Protein AF-A0A9K3KZH1-F1 (afdb_monomer_lite)

pLDDT: mean 79.9, std 18.3, range [39.19, 98.06]

InterPro domains:
  IPR007248 Mpv17/PMP22 [PF04117] (191-230)
  IPR007248 Mpv17/PMP22 [PTHR11266] (8-231)

Organism: NCBI:txid303405

Secondary structure (DSSP, 8-state):
-HHHHHHHHH-HHHHHHHHHHHHHHHHHHHHHHHHHHHHHHHHHHS-TTSSSSS--TTHHHHHHHHTTS------------HHHHHHHHHIIIIIIIIIHHHIIIIIHHHHHTT-TTHHHHHHHIIIIIIIIIIIHHHHHHHHHHHHHHHHHHH--SS--------HHHHHHHHHHHHHHHHHHHHHS-HHHHHHHHHHHHHHHHHHHS-GGGHHHHHHHHHHHHHHHHHHHHHHTTS------TTS-HHHHHHHHHHHHHHHHHHHHHHHHHHHHHHHTTTT--

Foldseek 3Di:
DVVVVVCLVVPLLQVLLQLQLVLQLVLLQVVVVVVLVVVVVVVVPPDPPPPPPDDDDPCVVVVVVVVVVVVPCPPPPVDPPVVLSVLSSNCRRVPLGNVVLCCLQPVLCVPQPPDPCSLVVQLCCCLVPCVLPPVQLVVLLSVLVSVVVVVVVVPPDDDDDDDPPPPVVSVVSSVVSNVVSVCCVVPVVVSVVSCVQSSVQSSCLSPPNPSSCSSSSVSVSVSVVSVVVVVVVVVVVPDPPVPPPPPDPVVVVVVVVVVVVVVVVVVVVVVVVVVVVVVVVVVPD

Structure (mmCIF, N/CA/C/O backbone):
data_AF-A0A9K3KZH1-F1
#
_entry.id   AF-A0A9K3KZH1-F1
#
loop_
_atom_site.group_PDB
_atom_site.id
_atom_site.type_symbol
_atom_site.label_atom_id
_atom_site.label_alt_id
_atom_site.label_comp_id
_atom_site.label_asym_id
_atom_site.label_entity_id
_atom_site.label_seq_id
_atom_site.pdbx_PDB_ins_code
_atom_site.Cartn_x
_atom_site.Cartn_y
_atom_site.Cartn_z
_atom_site.occupancy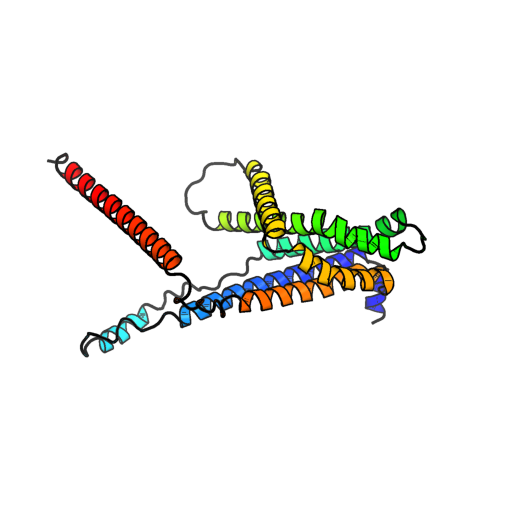
_atom_site.B_iso_or_equiv
_atom_site.auth_seq_id
_atom_site.auth_comp_id
_atom_site.auth_asym_id
_atom_site.auth_atom_id
_atom_site.pdbx_PDB_model_num
ATOM 1 N N . MET A 1 1 ? -4.424 -15.397 -23.100 1.00 84.94 1 MET A N 1
ATOM 2 C CA . MET A 1 1 ? -3.261 -14.816 -22.389 1.00 84.94 1 MET A CA 1
ATOM 3 C C . MET A 1 1 ? -2.666 -13.630 -23.142 1.00 84.94 1 MET A C 1
ATOM 5 O O . MET A 1 1 ? -2.353 -12.644 -22.492 1.00 84.94 1 MET A O 1
ATOM 9 N N . GLU A 1 2 ? -2.578 -13.669 -24.477 1.00 95.12 2 GLU A N 1
ATOM 10 C CA . GLU A 1 2 ? -2.049 -12.556 -25.291 1.00 95.12 2 GLU A CA 1
ATOM 11 C C . GLU A 1 2 ? -2.809 -11.237 -25.097 1.00 95.12 2 GLU A C 1
ATOM 13 O O . GLU A 1 2 ? -2.190 -10.249 -24.729 1.00 95.12 2 GLU A O 1
ATOM 18 N N . VAL A 1 3 ? -4.148 -11.246 -25.180 1.00 96.31 3 VAL A N 1
ATOM 19 C CA . VAL A 1 3 ? -4.990 -10.046 -24.965 1.00 96.31 3 VAL A CA 1
ATOM 20 C C . VAL A 1 3 ? -4.703 -9.356 -23.626 1.00 96.31 3 VAL A C 1
ATOM 22 O O . VAL A 1 3 ? -4.652 -8.134 -23.541 1.00 96.31 3 VAL A O 1
ATOM 25 N N . LEU A 1 4 ? -4.489 -10.142 -22.568 1.00 94.06 4 LEU A N 1
ATOM 26 C CA . LEU A 1 4 ? -4.199 -9.613 -21.238 1.00 94.06 4 LEU A CA 1
ATOM 27 C C . LEU A 1 4 ? -2.793 -8.999 -21.177 1.00 94.06 4 LEU A C 1
ATOM 29 O O . LEU A 1 4 ? -2.605 -7.928 -20.608 1.00 94.06 4 LEU A O 1
ATOM 33 N N . ASN A 1 5 ? -1.804 -9.653 -21.784 1.00 94.00 5 ASN A N 1
ATOM 34 C CA . ASN A 1 5 ? -0.453 -9.106 -21.891 1.00 94.00 5 ASN A CA 1
ATOM 35 C C . ASN A 1 5 ? -0.433 -7.812 -22.726 1.00 94.00 5 ASN A C 1
ATOM 37 O O . ASN A 1 5 ? 0.223 -6.844 -22.339 1.00 94.00 5 ASN A O 1
ATOM 41 N N . ASP A 1 6 ? -1.192 -7.760 -23.818 1.00 96.75 6 ASP A N 1
ATOM 42 C CA . ASP A 1 6 ? -1.319 -6.562 -24.650 1.00 96.75 6 ASP A CA 1
ATOM 43 C C . ASP A 1 6 ? -1.988 -5.421 -23.887 1.00 96.75 6 ASP A C 1
ATOM 45 O O . ASP A 1 6 ? -1.542 -4.275 -23.965 1.00 96.75 6 ASP A O 1
ATOM 49 N N . PHE A 1 7 ? -2.991 -5.728 -23.065 1.00 97.06 7 PHE A N 1
ATOM 50 C CA . PHE A 1 7 ? -3.611 -4.757 -22.171 1.00 97.06 7 PHE A CA 1
ATOM 51 C C . PHE A 1 7 ? -2.595 -4.130 -21.199 1.00 97.06 7 PHE A C 1
ATOM 53 O O . PHE A 1 7 ? -2.490 -2.905 -21.109 1.00 97.06 7 PHE A O 1
ATOM 60 N N . PHE A 1 8 ? -1.773 -4.950 -20.537 1.00 95.19 8 PHE A N 1
ATOM 61 C CA . PHE A 1 8 ? -0.740 -4.462 -19.615 1.00 95.19 8 PHE A CA 1
ATOM 62 C C . PHE A 1 8 ? 0.359 -3.645 -20.302 1.00 95.19 8 PHE A C 1
ATOM 64 O O . PHE A 1 8 ? 0.948 -2.759 -19.681 1.00 95.19 8 PHE A O 1
ATOM 71 N N . ARG A 1 9 ? 0.639 -3.919 -21.578 1.00 95.19 9 ARG A N 1
ATOM 72 C CA . ARG A 1 9 ? 1.632 -3.171 -22.360 1.00 95.19 9 ARG A CA 1
ATOM 73 C C . ARG A 1 9 ? 1.088 -1.850 -22.887 1.00 95.19 9 ARG A C 1
ATOM 75 O O . ARG A 1 9 ? 1.802 -0.853 -22.862 1.00 95.19 9 ARG A O 1
ATOM 82 N N . THR A 1 10 ? -0.150 -1.845 -23.372 1.00 97.56 10 THR A N 1
ATOM 83 C CA . THR A 1 10 ? -0.758 -0.671 -24.015 1.00 97.56 10 THR A CA 1
ATOM 84 C C . THR A 1 10 ? -1.295 0.332 -23.002 1.00 97.56 10 THR A C 1
ATOM 86 O O . THR A 1 10 ? -1.215 1.536 -23.238 1.00 97.56 10 THR A O 1
ATOM 89 N N . GLN A 1 11 ? -1.812 -0.139 -21.863 1.00 97.81 11 GLN A N 1
ATOM 90 C CA . GLN A 1 11 ? -2.458 0.704 -20.855 1.00 97.81 11 GLN A CA 1
ATOM 91 C C . GLN A 1 11 ? -1.935 0.416 -19.434 1.00 97.81 11 GLN A C 1
ATOM 93 O O . GLN A 1 11 ? -2.719 0.110 -18.530 1.00 97.81 11 GLN A O 1
ATOM 98 N N . PRO A 1 12 ? -0.616 0.552 -19.186 1.00 96.62 12 PRO A N 1
ATOM 99 C CA . PRO A 1 12 ? 0.006 0.145 -17.924 1.00 96.62 12 PRO A CA 1
ATOM 100 C C . PRO A 1 12 ? -0.547 0.898 -16.705 1.00 96.62 12 PRO A C 1
ATOM 102 O O . PRO A 1 12 ? -0.707 0.312 -15.640 1.00 96.62 12 PRO A O 1
ATOM 105 N N . PHE A 1 13 ? -0.896 2.180 -16.853 1.00 97.69 13 PHE A N 1
ATOM 106 C CA . PHE A 1 13 ? -1.472 2.977 -15.764 1.00 97.69 13 PHE A CA 1
ATOM 107 C C . PHE A 1 13 ? -2.882 2.528 -15.383 1.00 97.69 13 PHE A C 1
ATOM 109 O O . PHE A 1 13 ? -3.190 2.436 -14.198 1.00 97.69 13 PHE A O 1
ATOM 116 N N . MET A 1 14 ? -3.731 2.225 -16.371 1.00 97.81 14 MET A N 1
ATOM 117 C CA . MET A 1 14 ? -5.100 1.773 -16.115 1.00 97.81 14 MET A CA 1
ATOM 118 C C . MET A 1 14 ? -5.103 0.368 -15.513 1.00 97.81 14 MET A C 1
ATOM 120 O O . MET A 1 14 ? -5.815 0.098 -14.548 1.00 97.81 14 MET A O 1
ATOM 124 N N . ALA A 1 15 ? -4.244 -0.505 -16.035 1.00 97.31 15 ALA A N 1
ATOM 125 C CA . ALA A 1 15 ? -3.985 -1.813 -15.465 1.00 97.31 15 ALA A CA 1
ATOM 126 C C . ALA A 1 15 ? -3.530 -1.746 -13.997 1.00 97.31 15 ALA A C 1
ATOM 128 O O . ALA A 1 15 ? -4.102 -2.424 -13.143 1.00 97.31 15 ALA A O 1
ATOM 129 N N . ALA A 1 16 ? -2.527 -0.912 -13.703 1.00 97.06 16 ALA A N 1
ATOM 130 C CA . ALA A 1 16 ? -2.016 -0.711 -12.351 1.00 97.06 16 ALA A CA 1
ATOM 131 C C . ALA A 1 16 ? -3.092 -0.144 -11.413 1.00 97.06 16 ALA A C 1
ATOM 133 O O . ALA A 1 16 ? -3.241 -0.629 -10.291 1.00 97.06 16 ALA A O 1
ATOM 134 N N . PHE A 1 17 ? -3.874 0.835 -11.884 1.00 98.00 17 PHE A N 1
ATOM 135 C CA . PHE A 1 17 ? -5.007 1.389 -11.145 1.00 98.00 17 PHE A CA 1
ATOM 136 C C . PHE A 1 17 ? -5.998 0.286 -10.759 1.00 98.00 17 PHE A C 1
ATOM 138 O O . PHE A 1 17 ? -6.239 0.072 -9.575 1.00 98.00 17 PHE A O 1
ATOM 145 N N . MET A 1 18 ? -6.512 -0.471 -11.735 1.00 97.75 18 MET A N 1
ATOM 146 C CA . MET A 1 18 ? -7.536 -1.489 -11.480 1.00 97.75 18 MET A CA 1
ATOM 147 C C . MET A 1 18 ? -7.038 -2.602 -10.554 1.00 97.75 18 MET A C 1
ATOM 149 O O . MET A 1 18 ? -7.744 -2.977 -9.619 1.00 97.75 18 MET A O 1
ATOM 153 N N . ALA A 1 19 ? -5.819 -3.105 -10.774 1.00 96.56 19 ALA A N 1
ATOM 154 C CA . ALA A 1 19 ? -5.252 -4.170 -9.950 1.00 96.56 19 ALA A CA 1
ATOM 155 C C . ALA A 1 19 ? -5.077 -3.729 -8.486 1.00 96.56 19 ALA A C 1
ATOM 157 O O . ALA A 1 19 ? -5.478 -4.444 -7.563 1.00 96.56 19 ALA A O 1
ATOM 158 N N . CYS A 1 20 ? -4.515 -2.537 -8.261 1.00 96.62 20 CYS A N 1
ATOM 159 C CA . CYS A 1 20 ? -4.281 -2.028 -6.912 1.00 96.62 20 CYS A CA 1
ATOM 160 C C . CYS A 1 20 ? -5.576 -1.591 -6.213 1.00 96.62 20 CYS A C 1
ATOM 162 O O . CYS A 1 20 ? -5.715 -1.839 -5.012 1.00 96.62 20 CYS A O 1
ATOM 164 N N . SER A 1 21 ? -6.526 -0.997 -6.942 1.00 97.19 21 SER A N 1
ATOM 165 C CA . SER A 1 21 ? -7.859 -0.663 -6.432 1.00 97.19 21 SER A CA 1
ATOM 166 C C . SER A 1 21 ? -8.618 -1.904 -5.978 1.00 97.19 21 SER A C 1
ATOM 168 O O . SER A 1 21 ? -9.066 -1.940 -4.833 1.00 97.19 21 SER A O 1
ATOM 170 N N . LEU A 1 22 ? -8.696 -2.938 -6.828 1.00 96.50 22 LEU A N 1
ATOM 171 C CA . LEU A 1 22 ? -9.400 -4.182 -6.510 1.00 96.50 22 LEU A CA 1
ATOM 172 C C . LEU A 1 22 ? -8.775 -4.873 -5.296 1.00 96.50 22 LEU A C 1
ATOM 174 O O . LEU A 1 22 ? -9.480 -5.241 -4.359 1.00 96.50 22 LEU A O 1
ATOM 178 N N . LYS A 1 23 ? -7.441 -4.979 -5.266 1.00 95.00 23 LYS A N 1
ATOM 179 C CA . LYS A 1 23 ? -6.711 -5.501 -4.104 1.00 95.00 23 LYS A CA 1
ATOM 180 C C . LYS A 1 23 ? -7.093 -4.757 -2.826 1.00 95.00 23 LYS A C 1
ATOM 182 O O . LYS A 1 23 ? -7.368 -5.394 -1.813 1.00 95.00 23 LYS A O 1
ATOM 187 N N . ALA A 1 24 ? -7.038 -3.425 -2.848 1.00 93.50 24 ALA A N 1
ATOM 188 C CA . ALA A 1 24 ? -7.284 -2.611 -1.666 1.00 93.50 24 ALA A CA 1
ATOM 189 C C . ALA A 1 24 ? -8.738 -2.733 -1.188 1.00 93.50 24 ALA A C 1
ATOM 191 O O . ALA A 1 24 ? -8.955 -2.921 0.008 1.00 93.50 24 ALA A O 1
ATOM 192 N N . SER A 1 25 ? -9.713 -2.715 -2.103 1.00 95.00 25 SER A N 1
ATOM 193 C CA . SER A 1 25 ? -11.123 -2.910 -1.755 1.00 95.00 25 SER A CA 1
ATOM 194 C C . SER A 1 25 ? -11.394 -4.309 -1.211 1.00 95.00 25 SER A C 1
ATOM 196 O O . SER A 1 25 ? -12.060 -4.436 -0.192 1.00 95.00 25 SER A O 1
ATOM 198 N N . THR A 1 26 ? -10.844 -5.362 -1.824 1.00 93.75 26 THR A N 1
ATOM 199 C CA . THR A 1 26 ? -11.041 -6.738 -1.344 1.00 93.75 26 THR A CA 1
ATOM 200 C C . THR A 1 26 ? -10.400 -6.946 0.024 1.00 93.75 26 THR A C 1
ATOM 202 O O . THR A 1 26 ? -11.019 -7.540 0.899 1.00 93.75 26 THR A O 1
ATOM 205 N N . ALA A 1 27 ? -9.186 -6.430 0.238 1.00 90.75 27 ALA A N 1
ATOM 206 C CA . ALA A 1 27 ? -8.522 -6.498 1.537 1.00 90.75 27 ALA A CA 1
ATOM 207 C C . ALA A 1 27 ? -9.327 -5.782 2.634 1.00 90.75 27 ALA A C 1
ATOM 209 O O . ALA A 1 27 ? -9.426 -6.284 3.752 1.00 90.75 27 ALA A O 1
ATOM 210 N N . ASP A 1 28 ? -9.924 -4.634 2.312 1.00 91.56 28 ASP A N 1
ATOM 211 C CA . ASP A 1 28 ? -10.778 -3.904 3.243 1.00 91.56 28 ASP A CA 1
ATOM 212 C C . ASP A 1 28 ? -12.103 -4.631 3.519 1.00 91.56 28 ASP A C 1
ATOM 214 O O . ASP A 1 28 ? -12.484 -4.759 4.679 1.00 91.56 28 ASP A O 1
ATOM 218 N N . MET A 1 29 ? -12.766 -5.171 2.491 1.00 92.69 29 MET A N 1
ATOM 219 C CA . MET A 1 29 ? -13.979 -5.982 2.658 1.00 92.69 29 MET A CA 1
ATOM 220 C C . MET A 1 29 ? -13.714 -7.197 3.547 1.00 92.69 29 MET A C 1
ATOM 222 O O . MET A 1 29 ? -14.476 -7.442 4.473 1.00 92.69 29 MET A O 1
ATOM 226 N N . LEU A 1 30 ? -12.604 -7.908 3.322 1.00 90.06 30 LEU A N 1
ATOM 227 C CA . LEU A 1 30 ? -12.198 -9.030 4.170 1.00 90.06 30 LEU A CA 1
ATOM 228 C C . LEU A 1 30 ? -11.960 -8.587 5.614 1.00 90.06 30 LEU A C 1
ATOM 230 O O . LEU A 1 30 ? -12.411 -9.259 6.534 1.00 90.06 30 LEU A O 1
ATOM 234 N N . ALA A 1 31 ? -11.301 -7.445 5.827 1.00 87.25 31 ALA A N 1
ATOM 235 C CA . ALA A 1 31 ? -11.095 -6.909 7.169 1.00 87.25 31 ALA A CA 1
ATOM 236 C C . ALA A 1 31 ? -12.419 -6.537 7.860 1.00 87.25 31 ALA A C 1
ATOM 238 O O . ALA A 1 31 ? -12.559 -6.770 9.058 1.00 87.25 31 ALA A O 1
ATOM 239 N N . GLN A 1 32 ? -13.387 -5.983 7.120 1.00 88.94 32 GLN A N 1
ATOM 240 C CA . GLN A 1 32 ? -14.721 -5.693 7.649 1.00 88.94 32 GLN A CA 1
ATOM 241 C C . GLN A 1 32 ? -15.470 -6.986 7.989 1.00 88.94 32 GLN A C 1
ATOM 243 O O . GLN A 1 32 ? -15.955 -7.110 9.105 1.00 88.94 32 GLN A O 1
ATOM 248 N N . THR A 1 33 ? -15.495 -7.976 7.091 1.00 88.69 33 THR A N 1
ATOM 249 C CA . THR A 1 33 ? -16.147 -9.275 7.332 1.00 88.69 33 THR A CA 1
ATOM 250 C C . THR A 1 33 ? -15.540 -10.020 8.520 1.00 88.69 33 THR A C 1
ATOM 252 O O . THR A 1 33 ? -16.281 -10.567 9.331 1.00 88.69 33 THR A O 1
ATOM 255 N N . SER A 1 34 ? -14.211 -10.018 8.662 1.00 86.50 34 SER A N 1
ATOM 256 C CA . SER A 1 34 ? -13.547 -10.641 9.813 1.00 86.50 34 SER A CA 1
ATOM 257 C C . SER A 1 34 ? -13.959 -9.998 11.138 1.00 86.50 34 SER A C 1
ATOM 259 O O . SER A 1 34 ? -14.150 -10.717 12.110 1.00 86.50 34 SER A O 1
ATOM 261 N N . ALA A 1 35 ? -14.148 -8.674 11.172 1.00 85.19 35 ALA A N 1
ATOM 262 C CA . ALA A 1 35 ? -14.614 -7.982 12.372 1.00 85.19 35 ALA A CA 1
ATOM 263 C C . ALA A 1 35 ? -16.055 -8.372 12.753 1.00 85.19 35 ALA A C 1
ATOM 265 O O . ALA A 1 35 ? -16.345 -8.510 13.935 1.00 85.19 35 ALA A O 1
ATOM 266 N N . LEU A 1 36 ? -16.934 -8.616 11.770 1.00 85.44 36 LEU A N 1
ATOM 267 C CA . LEU A 1 36 ? -18.314 -9.057 12.039 1.00 85.44 36 LEU A CA 1
ATOM 268 C C . LEU A 1 36 ? -18.349 -10.447 12.666 1.00 85.44 36 LEU A C 1
ATOM 270 O O . LEU A 1 36 ? -19.040 -10.677 13.652 1.00 85.44 36 LEU A O 1
ATOM 274 N N . ASN A 1 37 ? -17.546 -11.358 12.117 1.00 85.25 37 ASN A N 1
ATOM 275 C CA . ASN A 1 37 ? -17.479 -12.726 12.614 1.00 85.25 37 ASN A CA 1
ATOM 276 C C . ASN A 1 37 ? -16.948 -12.792 14.060 1.00 85.25 37 ASN A C 1
ATOM 278 O O . ASN A 1 37 ? -17.307 -13.705 14.798 1.00 85.25 37 ASN A O 1
ATOM 282 N N . GLU A 1 38 ? -16.083 -11.855 14.472 1.00 82.88 38 GLU A N 1
ATOM 283 C CA . GLU A 1 38 ? -15.600 -11.778 15.858 1.00 82.88 38 GLU A CA 1
ATOM 284 C C . GLU A 1 38 ? -16.703 -11.340 16.837 1.00 82.88 38 GLU A C 1
ATOM 286 O O . GLU A 1 38 ? -16.776 -11.891 17.936 1.00 82.88 38 GLU A O 1
ATOM 291 N N . GLU A 1 39 ? -17.587 -10.414 16.450 1.00 81.25 39 GLU A N 1
ATOM 292 C CA . GLU A 1 39 ? -18.713 -9.978 17.292 1.00 81.25 39 GLU A CA 1
ATOM 293 C C . GLU A 1 39 ? -19.723 -11.113 17.530 1.00 81.25 39 GLU A C 1
ATOM 295 O O . GLU A 1 39 ? -20.136 -11.340 18.672 1.00 81.25 39 GLU A O 1
ATOM 300 N N . ASP A 1 40 ? -20.043 -11.889 16.490 1.00 81.38 40 ASP A N 1
ATOM 301 C CA . ASP A 1 40 ? -20.952 -13.040 16.591 1.00 81.38 40 ASP A CA 1
ATOM 302 C C . ASP A 1 40 ? -20.409 -14.124 17.542 1.00 81.38 40 ASP A C 1
ATOM 304 O O . ASP A 1 40 ? -21.143 -14.663 18.376 1.00 81.38 40 ASP A O 1
ATOM 308 N N . LEU A 1 41 ? -19.100 -14.404 17.481 1.00 80.62 41 LEU A N 1
ATOM 309 C CA . LEU A 1 41 ? -18.445 -15.380 18.363 1.00 80.62 41 LEU A CA 1
ATOM 310 C C . LEU A 1 41 ? -18.420 -14.939 19.835 1.00 80.62 41 LEU A C 1
ATOM 312 O O . LEU A 1 41 ? -18.432 -15.789 20.732 1.00 80.62 41 LEU A O 1
ATOM 316 N N . VAL A 1 42 ? -18.353 -13.632 20.107 1.00 79.25 42 VAL A N 1
ATOM 317 C CA . VAL A 1 42 ? -18.395 -13.094 21.478 1.00 79.25 42 VAL A CA 1
ATOM 318 C C . VAL A 1 42 ? -19.804 -13.201 22.058 1.00 79.25 42 VAL A C 1
ATOM 320 O O . VAL A 1 42 ? -19.944 -13.593 23.219 1.00 79.25 42 VAL A O 1
ATOM 323 N N . LEU A 1 43 ? -20.839 -12.931 21.257 1.00 74.38 43 LEU A N 1
ATOM 324 C CA . LEU A 1 43 ? -22.235 -13.068 21.683 1.00 74.38 43 LEU A CA 1
ATOM 325 C C . LEU A 1 43 ? -22.608 -14.523 21.998 1.00 74.38 43 LEU A C 1
ATOM 327 O O . LEU A 1 43 ? -23.339 -14.767 22.956 1.00 74.38 43 LEU A O 1
ATOM 331 N N . GLU A 1 44 ? -22.064 -15.497 21.262 1.00 78.94 44 GLU A N 1
ATOM 332 C CA . GLU A 1 44 ? -22.286 -16.920 21.562 1.00 78.94 44 GLU A CA 1
ATOM 333 C C . GLU A 1 44 ? -21.612 -17.361 22.880 1.00 78.94 44 GLU A C 1
ATOM 335 O O . GLU A 1 44 ? -22.074 -18.290 23.545 1.00 78.94 44 GLU A O 1
ATOM 340 N N . LYS A 1 45 ? -20.531 -16.685 23.293 1.00 70.44 45 LYS A N 1
ATOM 341 C CA . LYS A 1 45 ? -19.745 -17.040 24.486 1.00 70.44 45 LYS A CA 1
ATOM 342 C C . LYS A 1 45 ? -20.201 -16.386 25.789 1.00 70.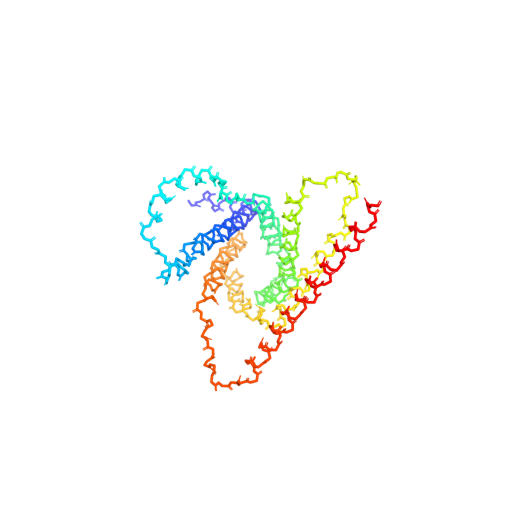44 45 LYS A C 1
ATOM 344 O O . LYS A 1 45 ? -19.665 -16.774 26.829 1.00 70.44 45 LYS A O 1
ATOM 349 N N . GLU A 1 46 ? -21.145 -15.442 25.772 1.00 59.47 46 GLU A N 1
ATOM 350 C CA . GLU A 1 46 ? -21.717 -14.858 26.996 1.00 59.47 46 GLU A CA 1
ATOM 351 C C . GLU A 1 46 ? -22.420 -15.968 27.802 1.00 59.47 46 GLU A C 1
ATOM 353 O O . GLU A 1 46 ? -23.449 -16.517 27.392 1.00 59.47 46 GLU A O 1
ATOM 358 N N . PRO A 1 47 ? -21.830 -16.399 28.929 1.00 61.88 47 PRO A N 1
ATOM 359 C CA . PRO A 1 47 ? -22.166 -17.681 29.493 1.00 61.88 47 PRO A CA 1
ATOM 360 C C . PRO A 1 47 ? -23.446 -17.581 30.316 1.00 61.88 47 PRO A C 1
ATOM 362 O O . PRO A 1 47 ? -23.589 -16.756 31.217 1.00 61.88 47 PRO A O 1
ATOM 365 N N . THR A 1 48 ? -24.329 -18.548 30.086 1.00 57.28 48 THR A N 1
ATOM 366 C CA . THR A 1 48 ? -25.474 -18.938 30.926 1.00 57.28 48 THR A CA 1
ATOM 367 C C . THR A 1 48 ? -25.025 -19.436 32.325 1.00 57.28 48 THR A C 1
ATOM 369 O O . THR A 1 48 ? -25.515 -20.441 32.831 1.00 57.28 48 THR A O 1
ATOM 372 N N . ILE A 1 49 ? -24.044 -18.787 32.967 1.00 57.41 49 ILE A N 1
ATOM 373 C CA . ILE A 1 49 ? -23.344 -19.282 34.168 1.00 57.41 49 ILE A CA 1
ATOM 374 C C . ILE A 1 49 ? -23.801 -18.602 35.471 1.00 57.41 49 ILE A C 1
ATOM 376 O O . ILE A 1 49 ? -23.508 -19.104 36.551 1.00 57.41 49 ILE A O 1
ATOM 380 N N . THR A 1 50 ? -24.619 -17.549 35.443 1.00 54.31 50 THR A N 1
ATOM 381 C CA . THR A 1 50 ? -25.092 -16.898 36.687 1.00 54.31 50 THR A CA 1
ATOM 382 C C . THR A 1 50 ? -26.466 -17.338 37.200 1.00 54.31 50 THR A C 1
ATOM 384 O O . THR A 1 50 ? -26.863 -16.891 38.273 1.00 54.31 50 THR A O 1
ATOM 387 N N . LEU A 1 51 ? -27.184 -18.250 36.530 1.00 54.72 51 LEU A N 1
ATOM 388 C CA . LEU A 1 51 ? -28.550 -18.642 36.938 1.00 54.72 51 LEU A CA 1
ATOM 389 C C . LEU A 1 51 ? -28.720 -20.072 37.476 1.00 54.72 51 LEU A C 1
ATOM 391 O O . LEU A 1 51 ? -29.846 -20.475 37.758 1.00 54.72 51 LEU A O 1
ATOM 395 N N . LEU A 1 52 ? -27.642 -20.833 37.682 1.00 52.41 52 LEU A N 1
ATOM 396 C CA . LEU A 1 52 ? -27.752 -22.237 38.113 1.00 52.41 52 LEU A CA 1
ATOM 397 C C . LEU A 1 52 ? -27.679 -22.480 39.625 1.00 52.41 52 LEU A C 1
ATOM 399 O O . LEU A 1 52 ? -27.797 -23.629 40.036 1.00 52.41 52 LEU A O 1
ATOM 403 N N . ASN A 1 53 ? -27.549 -21.444 40.463 1.00 56.88 53 ASN A N 1
ATOM 404 C CA . ASN A 1 53 ? -27.374 -21.686 41.898 1.00 56.88 53 ASN A CA 1
ATOM 405 C C . ASN A 1 53 ? -28.581 -21.422 42.796 1.00 56.88 53 ASN A C 1
ATOM 407 O O . ASN A 1 53 ? -28.566 -21.980 43.879 1.00 56.88 53 ASN A O 1
ATOM 411 N N . ASN A 1 54 ? -29.634 -20.684 42.409 1.00 63.44 54 ASN A N 1
ATOM 412 C CA . ASN A 1 54 ? -30.799 -20.489 43.296 1.00 63.44 54 ASN A CA 1
ATOM 413 C C . ASN A 1 54 ? -32.073 -20.008 42.554 1.00 63.44 54 ASN A C 1
ATOM 415 O O . ASN A 1 54 ? -32.278 -18.800 42.491 1.00 63.44 54 ASN A O 1
ATOM 419 N N . ALA A 1 55 ? -32.959 -20.882 42.041 1.00 50.31 55 ALA A N 1
ATOM 420 C CA . ALA A 1 55 ? -34.403 -20.563 41.925 1.00 50.31 55 ALA A CA 1
ATOM 421 C C . ALA A 1 55 ? -35.307 -21.752 41.506 1.00 50.31 55 ALA A C 1
ATOM 423 O O . ALA A 1 55 ? -34.876 -22.616 40.742 1.00 50.31 55 ALA A O 1
ATOM 424 N N . PRO A 1 56 ? -36.581 -21.781 41.963 1.00 56.12 56 PRO A N 1
ATOM 425 C CA . PRO A 1 56 ? -37.502 -22.915 41.876 1.00 56.12 56 PRO A CA 1
ATOM 426 C C . PRO A 1 56 ? -38.297 -22.976 40.560 1.00 56.12 56 PRO A C 1
ATOM 428 O O . PRO A 1 56 ? -38.437 -21.996 39.835 1.00 56.12 56 PRO A O 1
ATOM 431 N N . THR A 1 57 ? -38.869 -24.150 40.298 1.00 57.72 57 THR A N 1
ATOM 432 C CA . THR A 1 57 ? -39.498 -24.704 39.078 1.00 57.72 57 THR A CA 1
ATOM 433 C C . THR A 1 57 ? -40.630 -23.917 38.372 1.00 57.72 57 THR A C 1
ATOM 435 O O . THR A 1 57 ? -41.298 -24.482 37.506 1.00 57.72 57 THR A O 1
ATOM 438 N N . SER A 1 58 ? -40.849 -22.621 38.634 1.00 56.31 58 SER A N 1
ATOM 439 C CA . SER A 1 58 ? -41.895 -21.813 37.965 1.00 56.31 58 SER A CA 1
ATOM 440 C C . SER A 1 58 ? -41.427 -21.021 36.727 1.00 56.31 58 SER A C 1
ATOM 442 O O . SER A 1 58 ? -42.257 -20.530 35.959 1.00 56.31 58 SER A O 1
ATOM 444 N N . TRP A 1 59 ? -40.116 -20.938 36.469 1.00 55.66 59 TRP A N 1
ATOM 445 C CA . TRP A 1 59 ? -39.528 -20.102 35.408 1.00 55.66 59 TRP A CA 1
ATOM 446 C C . TRP A 1 59 ? -39.714 -20.636 33.974 1.00 55.66 59 TRP A C 1
ATOM 448 O O . TRP A 1 59 ? -39.606 -19.867 33.017 1.00 55.66 59 TRP A O 1
ATOM 458 N N . MET A 1 60 ? -40.079 -21.913 33.793 1.00 55.03 60 MET A N 1
ATOM 459 C CA . MET A 1 60 ? -40.327 -22.480 32.455 1.00 55.03 60 MET A CA 1
ATOM 460 C C . MET A 1 60 ? -41.579 -21.908 31.768 1.00 55.03 60 MET A C 1
ATOM 462 O O . MET A 1 60 ? -41.651 -21.915 30.540 1.00 55.03 60 MET A O 1
ATOM 466 N N . LYS A 1 61 ? -42.558 -21.372 32.517 1.00 55.00 61 LYS A N 1
ATOM 467 C CA . LYS A 1 61 ? -43.729 -20.702 31.914 1.00 55.00 61 LYS A CA 1
ATOM 468 C C . LYS A 1 61 ? -43.410 -19.286 31.420 1.00 55.00 61 LYS A C 1
ATOM 470 O O . LYS A 1 61 ? -43.901 -18.909 30.364 1.00 55.00 61 LYS A O 1
ATOM 475 N N . ALA A 1 62 ? -42.516 -18.559 32.094 1.00 54.47 62 ALA A N 1
ATOM 476 C CA . ALA A 1 62 ? -42.075 -17.228 31.661 1.00 54.47 62 ALA A CA 1
ATOM 477 C C . ALA A 1 62 ? -41.167 -17.276 30.415 1.00 54.47 62 ALA A C 1
ATOM 479 O O . ALA A 1 62 ? -41.180 -16.361 29.594 1.00 54.47 62 ALA A O 1
ATOM 480 N N . TRP A 1 63 ? -40.425 -18.372 30.220 1.00 55.88 63 TRP A N 1
ATOM 481 C CA . TRP A 1 63 ? -39.590 -18.572 29.028 1.00 55.88 63 TRP A CA 1
ATOM 482 C C . TRP A 1 63 ? -40.406 -18.757 27.738 1.00 55.88 63 TRP A C 1
ATOM 484 O O . TRP A 1 63 ? -39.925 -18.448 26.650 1.00 55.88 63 TRP A O 1
ATOM 494 N N . LYS A 1 64 ? -41.664 -19.212 27.845 1.00 50.91 64 LYS A N 1
ATOM 495 C CA . LYS A 1 64 ? -42.546 -19.403 26.684 1.00 50.91 64 LYS A CA 1
ATOM 496 C C . LYS A 1 64 ? -43.213 -18.101 26.214 1.00 50.91 64 LYS A C 1
ATOM 498 O O . LYS A 1 64 ? -43.537 -18.001 25.037 1.00 50.91 64 LYS A O 1
ATOM 503 N N . GLU A 1 65 ? -43.351 -17.100 27.088 1.00 50.00 65 GLU A N 1
ATOM 504 C CA . GLU A 1 65 ? -43.854 -15.758 26.732 1.00 50.00 65 GLU A CA 1
ATOM 505 C C . GLU A 1 65 ? -42.740 -14.791 26.299 1.00 50.00 65 GLU A C 1
ATOM 507 O O . GLU A 1 65 ? -42.959 -13.954 25.420 1.00 50.00 65 GLU A O 1
ATOM 512 N N . LYS A 1 66 ? -41.513 -14.952 26.815 1.00 47.72 66 LYS A N 1
ATOM 513 C CA . LYS A 1 66 ? -40.378 -14.080 26.460 1.00 47.72 66 LYS A CA 1
ATOM 514 C C . LYS A 1 66 ? -39.851 -14.289 25.032 1.00 47.72 66 LYS A C 1
ATOM 516 O O . LYS A 1 66 ? -39.248 -13.382 24.471 1.00 47.72 66 LYS A O 1
ATOM 521 N N . LYS A 1 67 ? -40.186 -15.422 24.403 1.00 43.34 67 LYS A N 1
ATOM 522 C CA . LYS A 1 67 ? -39.857 -15.722 22.998 1.00 43.34 67 LYS A CA 1
ATOM 523 C C . LYS A 1 67 ? -40.677 -14.913 21.976 1.00 43.34 67 LYS A C 1
ATOM 525 O O . LYS A 1 67 ? -40.381 -14.957 20.789 1.00 43.34 67 LYS A O 1
ATOM 530 N N . SER A 1 68 ? -41.694 -14.162 22.418 1.00 48.12 68 SER A N 1
ATOM 531 C CA . SER A 1 68 ? -42.423 -13.208 21.559 1.00 48.12 68 SER A CA 1
ATOM 532 C C . SER A 1 68 ? -41.829 -11.790 21.562 1.00 48.12 68 SER A C 1
ATOM 534 O O . SER A 1 68 ? -42.229 -10.963 20.750 1.00 48.12 68 SER A O 1
ATOM 536 N N . PHE A 1 69 ? -40.839 -11.517 22.424 1.00 46.28 69 PHE A N 1
ATOM 537 C CA . PHE A 1 69 ? -40.148 -10.222 22.524 1.00 46.28 69 PHE A CA 1
ATOM 538 C C . PHE A 1 69 ? -38.744 -10.234 21.877 1.00 46.28 69 PHE A C 1
ATOM 540 O O . PHE A 1 69 ? -38.027 -9.242 21.911 1.00 46.28 69 PHE A O 1
ATOM 547 N N . GLU A 1 70 ? -38.367 -11.339 21.225 1.00 49.69 70 GLU A N 1
ATOM 548 C CA . GLU A 1 70 ? -37.170 -11.472 20.370 1.00 49.69 70 GLU A CA 1
ATOM 549 C C . GLU A 1 70 ? -37.465 -11.125 18.896 1.00 49.69 70 GLU A C 1
ATOM 551 O O . GLU A 1 70 ? -36.758 -11.535 17.984 1.00 49.69 70 GLU A O 1
ATOM 556 N N . SER A 1 71 ? -38.513 -10.328 18.658 1.00 44.84 71 SER A N 1
ATOM 557 C CA . SER A 1 71 ? -38.765 -9.635 17.387 1.00 44.84 71 SER A CA 1
ATOM 558 C C . SER A 1 71 ? -38.319 -8.166 17.443 1.00 44.84 71 SER A C 1
ATOM 560 O O . SER A 1 71 ? -38.790 -7.339 16.669 1.00 44.84 71 SER A O 1
ATOM 562 N N . SER A 1 72 ? -37.370 -7.843 18.324 1.00 48.50 72 SER A N 1
ATOM 563 C CA . SER A 1 72 ? -36.382 -6.793 18.060 1.00 48.50 72 SER A CA 1
ATOM 564 C C . SER A 1 72 ? -35.183 -7.427 17.361 1.00 48.50 72 SER A C 1
ATOM 566 O O . SER A 1 72 ? -34.038 -7.307 17.777 1.00 48.50 72 SER A O 1
ATOM 568 N N . THR A 1 73 ? -35.473 -8.092 16.244 1.00 46.81 73 THR A N 1
ATOM 569 C CA . THR A 1 73 ? -34.681 -8.065 15.016 1.00 46.81 73 THR A CA 1
ATOM 570 C C . THR A 1 73 ? -34.439 -6.607 14.595 1.00 46.81 73 THR A C 1
ATOM 572 O O . THR A 1 73 ? -34.831 -6.179 13.514 1.00 46.81 73 THR A O 1
ATOM 575 N N . SER A 1 74 ? -33.779 -5.810 15.441 1.00 48.94 74 SER A N 1
ATOM 576 C CA . SER A 1 74 ? -32.882 -4.776 14.950 1.00 48.94 74 SER A CA 1
ATOM 577 C C . SER A 1 74 ? -31.736 -5.558 14.342 1.00 48.94 74 SER A C 1
ATOM 579 O O . SER A 1 74 ? -30.789 -5.951 15.017 1.00 48.94 74 SER A O 1
ATOM 581 N N . THR A 1 75 ? -31.951 -5.913 13.083 1.00 52.97 75 THR A N 1
ATOM 582 C CA . THR A 1 75 ? -30.992 -6.448 12.141 1.00 52.97 75 THR A CA 1
ATOM 583 C C . THR A 1 75 ? -29.629 -5.824 12.407 1.00 52.97 75 THR A C 1
ATOM 585 O O . THR A 1 75 ? -29.324 -4.751 11.890 1.00 52.97 75 THR A O 1
ATOM 588 N N . LEU A 1 76 ? -28.800 -6.534 13.173 1.00 52.91 76 LEU A N 1
ATOM 589 C CA . LEU A 1 76 ? -27.344 -6.412 13.225 1.00 52.91 76 LEU A CA 1
ATOM 590 C C . LEU A 1 76 ? -26.773 -6.870 11.869 1.00 52.91 76 LEU A C 1
ATOM 592 O O . LEU A 1 76 ? -25.821 -7.627 11.766 1.00 52.91 76 LEU A O 1
ATOM 596 N N . SER A 1 77 ? -27.385 -6.408 10.777 1.00 55.19 77 SER A N 1
ATOM 597 C CA . SER A 1 77 ? -26.719 -6.288 9.500 1.00 55.19 77 SER A CA 1
ATOM 598 C C . SER A 1 77 ? -25.760 -5.134 9.701 1.00 55.19 77 SER A C 1
ATOM 600 O O . SER A 1 77 ? -26.093 -3.993 9.379 1.00 55.19 77 SER A O 1
ATOM 602 N N . SER A 1 78 ? -24.600 -5.417 10.286 1.00 64.69 78 SER A N 1
ATOM 603 C CA . SER A 1 78 ? -23.482 -4.495 10.221 1.00 64.69 78 SER A CA 1
ATOM 604 C C . SER A 1 78 ? -23.225 -4.225 8.745 1.00 64.69 78 SER A C 1
ATOM 606 O O . SER A 1 78 ? -22.750 -5.076 7.988 1.00 64.69 78 SER A O 1
ATOM 608 N N . SER A 1 79 ? -23.726 -3.083 8.286 1.00 85.62 79 SER A N 1
ATOM 609 C CA . SER A 1 79 ? -23.697 -2.744 6.880 1.00 85.62 79 SER A CA 1
ATOM 610 C C . SER A 1 79 ? -22.248 -2.477 6.517 1.00 85.62 79 SER A C 1
ATOM 612 O O . SER A 1 79 ? -21.595 -1.648 7.151 1.00 85.62 79 SER A O 1
ATOM 614 N N . ILE A 1 80 ? -21.757 -3.169 5.490 1.00 88.81 80 ILE A N 1
ATOM 615 C CA . ILE A 1 80 ? -20.451 -2.895 4.890 1.00 88.81 80 ILE A CA 1
ATOM 616 C C . ILE A 1 80 ? -20.326 -1.384 4.665 1.00 88.81 80 ILE A C 1
ATOM 618 O O . ILE A 1 80 ? -21.165 -0.759 4.009 1.00 88.81 80 ILE A O 1
ATOM 622 N N . ASN A 1 81 ? -19.262 -0.799 5.208 1.00 90.44 81 ASN A N 1
ATOM 623 C CA . ASN A 1 81 ? -18.977 0.623 5.109 1.00 90.44 81 ASN A CA 1
ATOM 624 C C . ASN A 1 81 ? -18.411 0.937 3.721 1.00 90.44 81 ASN A C 1
ATOM 626 O O . ASN A 1 81 ? -17.195 1.026 3.524 1.00 90.44 81 ASN A O 1
ATOM 630 N N . TRP A 1 82 ? -19.300 1.130 2.746 1.00 91.38 82 TRP A N 1
ATOM 631 C CA . TRP A 1 82 ? -18.926 1.393 1.353 1.00 91.38 82 TRP A CA 1
ATOM 632 C C . TRP A 1 82 ? -18.054 2.638 1.179 1.00 91.38 82 TRP A C 1
ATOM 634 O O . TRP A 1 82 ? -17.153 2.629 0.345 1.00 91.38 82 TRP A O 1
ATOM 644 N N . ASN A 1 83 ? -18.247 3.675 2.000 1.00 90.19 83 ASN A N 1
ATOM 645 C CA . ASN A 1 83 ? -17.418 4.885 1.964 1.00 90.19 83 ASN A CA 1
ATOM 646 C C . ASN A 1 83 ? -15.946 4.579 2.273 1.00 90.19 83 ASN A C 1
ATOM 648 O O . ASN A 1 83 ? -15.044 5.055 1.582 1.00 90.19 83 ASN A O 1
ATOM 652 N N . ARG A 1 84 ? -15.699 3.730 3.276 1.00 89.38 84 ARG A N 1
ATOM 653 C CA . ARG A 1 84 ? -14.357 3.270 3.641 1.00 89.38 84 ARG A CA 1
ATOM 654 C C . ARG A 1 84 ? -13.753 2.417 2.526 1.00 89.38 84 ARG A C 1
ATOM 656 O O . ARG A 1 84 ? -12.622 2.672 2.110 1.00 89.38 84 ARG A O 1
ATOM 663 N N . THR A 1 85 ? -14.513 1.464 1.993 1.00 93.56 85 THR A N 1
ATOM 664 C CA . THR A 1 85 ? -14.051 0.609 0.889 1.00 93.56 85 THR A CA 1
ATOM 665 C C . THR A 1 85 ? -13.739 1.424 -0.365 1.00 93.56 85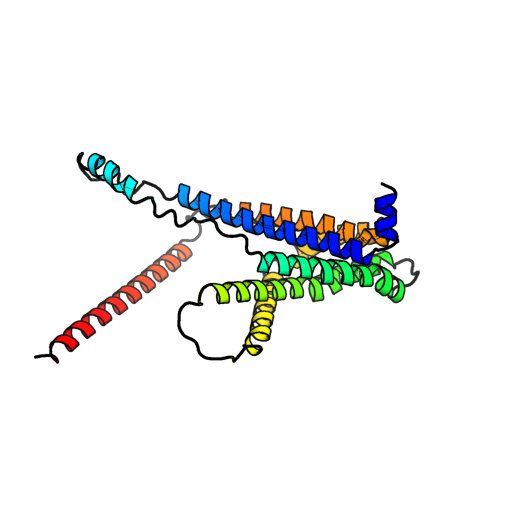 THR A C 1
ATOM 667 O O . THR A 1 85 ? -12.727 1.179 -1.022 1.00 93.56 85 THR A O 1
ATOM 670 N N . PHE A 1 86 ? -14.541 2.447 -0.667 1.00 94.69 86 PHE A N 1
ATOM 671 C CA . PHE A 1 86 ? -14.301 3.363 -1.778 1.00 94.69 86 PHE A CA 1
ATOM 672 C C . PHE A 1 86 ? -13.053 4.234 -1.562 1.00 94.69 86 PHE A C 1
ATOM 674 O O . PHE A 1 86 ? -12.262 4.416 -2.489 1.00 94.69 86 PHE A O 1
ATOM 681 N N . ALA A 1 87 ? -12.806 4.706 -0.337 1.00 92.06 87 ALA A N 1
ATOM 682 C CA . ALA A 1 87 ? -11.569 5.414 -0.006 1.00 92.06 87 ALA A CA 1
ATOM 683 C C . ALA A 1 87 ? -10.331 4.525 -0.230 1.00 92.06 87 ALA A C 1
ATOM 685 O O . ALA A 1 87 ? -9.356 4.966 -0.845 1.00 92.06 87 ALA A O 1
ATOM 686 N N . PHE A 1 88 ? -10.384 3.252 0.182 1.00 92.50 88 PHE A N 1
ATOM 687 C CA . PHE A 1 88 ? -9.319 2.283 -0.101 1.00 92.50 88 PHE A CA 1
ATOM 688 C C . PHE A 1 88 ? -9.190 1.960 -1.593 1.00 92.50 88 PHE A C 1
ATOM 690 O O . PHE A 1 88 ? -8.068 1.817 -2.078 1.00 92.50 88 PHE A O 1
ATOM 697 N N . TYR A 1 89 ? -10.299 1.905 -2.333 1.00 96.19 89 TYR A N 1
ATOM 698 C CA . TYR A 1 89 ? -10.300 1.726 -3.785 1.00 96.19 89 TYR A CA 1
ATOM 699 C C . TYR A 1 89 ? -9.553 2.869 -4.490 1.00 96.19 89 TYR A C 1
ATOM 701 O O . TYR A 1 89 ? -8.667 2.614 -5.312 1.00 96.19 89 TYR A O 1
ATOM 709 N N . LEU A 1 90 ? -9.857 4.125 -4.141 1.00 96.00 90 LEU A N 1
ATOM 710 C CA . LEU A 1 90 ? -9.186 5.300 -4.707 1.00 96.00 90 LEU A CA 1
ATOM 711 C C . LEU A 1 90 ? -7.717 5.384 -4.288 1.00 96.00 90 LEU A C 1
ATOM 713 O O . LEU A 1 90 ? -6.855 5.635 -5.131 1.00 96.00 90 LEU A O 1
ATOM 717 N N . TYR A 1 91 ? -7.412 5.133 -3.013 1.00 94.50 91 TYR A N 1
ATOM 718 C CA . TYR A 1 91 ? -6.034 5.100 -2.523 1.00 94.50 91 TYR A CA 1
ATOM 719 C C . TYR A 1 91 ? -5.201 4.026 -3.236 1.00 94.50 91 TYR A C 1
ATOM 721 O O . TYR A 1 91 ? -4.095 4.303 -3.711 1.00 94.50 91 TYR A O 1
ATOM 729 N N . GLY A 1 92 ? -5.743 2.811 -3.355 1.00 95.31 92 GLY A N 1
ATOM 730 C CA . GLY A 1 92 ? -5.111 1.715 -4.079 1.00 95.31 92 GLY A CA 1
ATOM 731 C C . GLY A 1 92 ? -4.851 2.088 -5.536 1.00 95.31 92 GLY A C 1
ATOM 732 O O . GLY A 1 92 ? -3.735 1.934 -6.016 1.00 95.31 92 GLY A O 1
ATOM 733 N N . GLY A 1 93 ? -5.837 2.650 -6.230 1.00 97.00 93 GLY A N 1
ATOM 734 C CA . GLY A 1 93 ? -5.713 2.956 -7.654 1.00 97.00 93 GLY A CA 1
ATOM 735 C C . GLY A 1 93 ? -4.784 4.124 -7.966 1.00 97.00 93 GLY A C 1
ATOM 736 O O . GLY A 1 93 ? -3.876 3.998 -8.789 1.00 97.00 93 GLY A O 1
ATOM 737 N N . LEU A 1 94 ? -4.997 5.268 -7.313 1.00 96.88 94 LEU A N 1
ATOM 738 C CA . LEU A 1 94 ? -4.275 6.504 -7.624 1.00 96.88 94 LEU A CA 1
ATOM 739 C C . LEU A 1 94 ? -2.843 6.473 -7.087 1.00 96.88 94 LEU A C 1
ATOM 741 O O . LEU A 1 94 ? -1.895 6.722 -7.833 1.00 96.88 94 LEU A O 1
ATOM 745 N N . TYR A 1 95 ? -2.673 6.148 -5.803 1.00 95.31 95 TYR A N 1
ATOM 746 C CA . TYR A 1 95 ? -1.356 6.155 -5.172 1.00 95.31 95 TYR A CA 1
ATOM 747 C C . TYR A 1 95 ? -0.595 4.850 -5.434 1.00 95.31 95 TYR A C 1
ATOM 749 O O . TYR A 1 95 ? 0.489 4.875 -6.015 1.00 95.31 95 TYR A O 1
ATOM 757 N N . GLN A 1 96 ? -1.154 3.694 -5.053 1.00 94.81 96 GLN A N 1
ATOM 758 C CA . GLN A 1 96 ? -0.428 2.422 -5.209 1.00 94.81 96 GLN A CA 1
ATOM 759 C C . GLN A 1 96 ? -0.379 1.940 -6.669 1.00 94.81 96 GLN A C 1
ATOM 761 O O . GLN A 1 96 ? 0.542 1.223 -7.043 1.00 94.81 96 GLN A O 1
ATOM 766 N N . GLY A 1 97 ? -1.356 2.308 -7.498 1.00 96.75 97 GLY A N 1
ATOM 767 C CA . GLY A 1 97 ? -1.402 1.962 -8.916 1.00 96.75 97 GLY A CA 1
ATOM 768 C C . GLY A 1 97 ? -0.637 2.967 -9.771 1.00 96.75 97 GLY A C 1
ATOM 769 O O . GLY A 1 97 ? 0.495 2.720 -10.180 1.00 96.75 97 GLY A O 1
ATOM 770 N N . MET A 1 98 ? -1.257 4.113 -10.054 1.00 97.50 98 MET A N 1
ATOM 771 C CA . MET A 1 98 ? -0.749 5.070 -11.045 1.00 97.50 98 MET A CA 1
ATOM 772 C C . MET A 1 98 ? 0.571 5.730 -10.634 1.00 97.50 98 MET A C 1
ATOM 774 O O . MET A 1 98 ? 1.495 5.797 -11.446 1.00 97.50 98 MET A O 1
ATOM 778 N N . PHE A 1 99 ? 0.677 6.211 -9.391 1.00 96.94 99 PHE A N 1
ATOM 779 C CA . PHE A 1 99 ? 1.885 6.901 -8.932 1.00 96.94 99 PHE A CA 1
ATOM 780 C C . PHE A 1 99 ? 3.091 5.957 -8.830 1.00 96.94 99 PHE A C 1
ATOM 782 O O . PHE A 1 99 ? 4.161 6.297 -9.336 1.00 96.94 99 PHE A O 1
ATOM 789 N N . LEU A 1 100 ? 2.933 4.751 -8.265 1.00 96.19 100 LEU A N 1
ATOM 790 C CA . LEU A 1 100 ? 4.025 3.766 -8.252 1.00 96.19 100 LEU A CA 1
ATOM 791 C C . LEU A 1 100 ? 4.403 3.299 -9.662 1.00 96.19 100 LEU A C 1
ATOM 793 O O . LEU A 1 100 ? 5.589 3.131 -9.939 1.00 96.19 100 LEU A O 1
ATOM 797 N N . GLN A 1 101 ? 3.433 3.161 -10.575 1.00 97.06 101 GLN A N 1
ATOM 798 C CA . GLN A 1 101 ? 3.727 2.845 -11.974 1.00 97.06 101 GLN A CA 1
ATOM 799 C C . GLN A 1 101 ? 4.612 3.927 -12.595 1.00 97.06 101 GLN A C 1
ATOM 801 O O . GLN A 1 101 ? 5.667 3.608 -13.136 1.00 97.06 101 GLN A O 1
ATOM 806 N N . PHE A 1 102 ? 4.234 5.202 -12.450 1.00 97.75 102 PHE A N 1
ATOM 807 C CA . PHE A 1 102 ? 5.033 6.335 -12.923 1.00 97.75 102 PHE A CA 1
ATOM 808 C C . PHE A 1 102 ? 6.449 6.321 -12.331 1.00 97.75 102 PHE A C 1
ATOM 810 O O . PHE A 1 102 ? 7.441 6.490 -13.044 1.00 97.75 102 PHE A O 1
ATOM 817 N N . LEU A 1 103 ? 6.547 6.069 -11.028 1.00 96.88 103 LEU A N 1
ATOM 818 C CA . LEU A 1 103 ? 7.808 6.065 -10.302 1.00 96.88 103 LEU A CA 1
ATOM 819 C C . LEU A 1 103 ? 8.741 4.937 -10.780 1.00 96.88 103 LEU A C 1
ATOM 821 O O . LEU A 1 103 ? 9.920 5.186 -11.037 1.00 96.88 103 LEU A O 1
ATOM 825 N N . TYR A 1 104 ? 8.218 3.727 -10.990 1.00 95.88 104 TYR A N 1
ATOM 826 C CA . TYR A 1 104 ? 9.005 2.574 -11.438 1.00 95.88 104 TYR A CA 1
ATOM 827 C C . TYR A 1 104 ? 9.344 2.581 -12.929 1.00 95.88 104 TYR A C 1
ATOM 829 O O . TYR A 1 104 ? 10.395 2.048 -13.296 1.00 95.88 104 TYR A O 1
ATOM 837 N N . THR A 1 105 ? 8.489 3.141 -13.791 1.00 95.38 105 THR A N 1
ATOM 838 C CA . THR A 1 105 ? 8.734 3.138 -15.244 1.00 95.38 105 THR A CA 1
ATOM 839 C C . THR A 1 105 ? 9.427 4.383 -15.758 1.00 95.38 105 THR A C 1
ATOM 841 O O . THR A 1 105 ? 10.148 4.292 -16.746 1.00 95.38 105 THR A O 1
ATOM 844 N N . THR A 1 106 ? 9.218 5.529 -15.116 1.00 95.94 106 THR A N 1
ATOM 845 C CA . THR A 1 106 ? 9.727 6.813 -15.609 1.00 95.94 106 THR A CA 1
ATOM 846 C C . THR A 1 106 ? 10.803 7.349 -14.680 1.00 95.94 106 THR A C 1
ATOM 848 O O . THR A 1 106 ? 11.935 7.562 -15.109 1.00 95.94 106 THR A O 1
ATOM 851 N N . THR A 1 107 ? 10.491 7.511 -13.393 1.00 97.06 107 THR A N 1
ATOM 852 C CA . THR A 1 107 ? 11.397 8.184 -12.451 1.00 97.06 107 THR A CA 1
ATOM 853 C C . THR A 1 107 ? 12.660 7.373 -12.176 1.00 97.06 107 THR A C 1
ATOM 855 O O . THR A 1 107 ? 13.758 7.915 -12.236 1.00 97.06 107 THR A O 1
ATOM 858 N N . TYR A 1 108 ? 12.541 6.074 -11.898 1.00 96.38 108 TYR A N 1
ATOM 859 C CA . TYR A 1 108 ? 13.692 5.236 -11.544 1.00 96.38 108 TYR A CA 1
ATOM 860 C C . TYR A 1 108 ? 14.663 4.991 -12.707 1.00 96.38 108 TYR A C 1
ATOM 862 O O . TYR A 1 108 ? 15.871 5.132 -12.496 1.00 96.38 108 TYR A O 1
ATOM 870 N N . PRO A 1 109 ? 14.210 4.669 -13.932 1.00 95.12 109 PRO A N 1
ATOM 871 C CA . PRO A 1 109 ? 15.118 4.584 -15.073 1.00 95.12 109 PRO A CA 1
ATOM 872 C C . PRO A 1 109 ? 15.800 5.920 -15.379 1.00 95.12 109 PRO A C 1
ATOM 874 O O . PRO A 1 109 ? 16.991 5.928 -15.676 1.00 95.12 109 PRO A O 1
ATOM 877 N N . TYR A 1 110 ? 15.081 7.041 -15.241 1.00 96.94 110 TYR A N 1
ATOM 878 C CA . TYR A 1 110 ? 15.651 8.376 -15.427 1.00 96.94 110 TYR A CA 1
ATOM 879 C C . TYR A 1 110 ? 16.710 8.715 -14.367 1.00 96.94 110 TYR A C 1
ATOM 881 O O . TYR A 1 110 ? 17.784 9.203 -14.705 1.00 96.94 110 TYR A O 1
ATOM 889 N N . LEU A 1 111 ? 16.432 8.428 -13.092 1.00 97.31 111 LEU A N 1
ATOM 890 C CA . LEU A 1 111 ? 17.300 8.803 -11.974 1.00 97.31 111 LEU A CA 1
ATOM 891 C C . LEU A 1 111 ? 18.577 7.954 -11.888 1.00 97.31 111 LEU A C 1
ATOM 893 O O . LEU A 1 111 ? 19.636 8.482 -11.563 1.00 97.31 111 LEU A O 1
ATOM 897 N N . TYR A 1 112 ? 18.485 6.647 -12.155 1.00 96.50 112 TYR A N 1
ATOM 898 C CA . TYR A 1 112 ? 19.610 5.719 -11.968 1.00 96.50 112 TYR A CA 1
ATOM 899 C C . TYR A 1 112 ? 20.297 5.297 -13.271 1.00 96.50 112 TYR A C 1
ATOM 901 O O . TYR A 1 112 ? 21.339 4.646 -13.209 1.00 96.50 112 TYR A O 1
ATOM 909 N N . GLY A 1 113 ? 19.737 5.632 -14.438 1.00 94.44 113 GLY A N 1
ATOM 910 C CA . GLY A 1 113 ? 20.326 5.313 -15.740 1.00 94.44 113 GLY A CA 1
ATOM 911 C C . GLY A 1 113 ? 20.704 3.834 -15.898 1.00 94.44 113 GLY A C 1
ATOM 912 O O . GLY A 1 113 ? 20.068 2.953 -15.324 1.00 94.44 113 GLY A O 1
ATOM 913 N N . ASN A 1 114 ? 21.771 3.568 -16.658 1.00 95.50 114 ASN A N 1
ATOM 914 C CA . ASN A 1 114 ? 22.289 2.222 -16.944 1.00 95.50 114 ASN A CA 1
ATOM 915 C C . ASN A 1 114 ? 23.527 1.883 -16.092 1.00 95.50 114 ASN A C 1
ATOM 917 O O . ASN A 1 114 ? 24.551 1.434 -16.610 1.00 95.50 114 ASN A O 1
ATOM 921 N N . HIS A 1 115 ? 23.483 2.149 -14.787 1.00 95.56 115 HIS A N 1
ATOM 922 C CA . HIS A 1 115 ? 24.582 1.781 -13.893 1.00 95.56 115 HIS A CA 1
ATOM 923 C C . HIS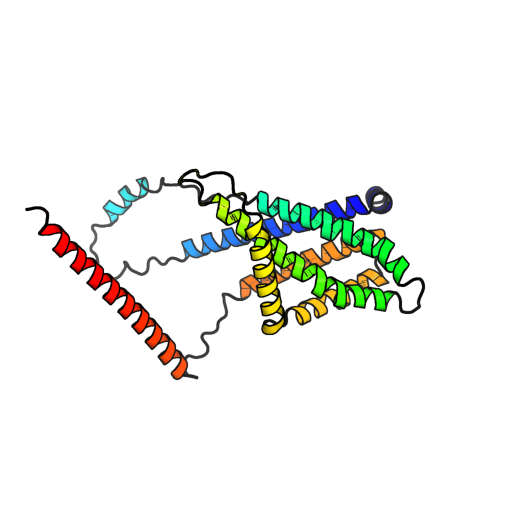 A 1 115 ? 24.560 0.278 -13.551 1.00 95.56 115 HIS A C 1
ATOM 925 O O . HIS A 1 115 ? 23.484 -0.295 -13.386 1.00 95.56 115 HIS A O 1
ATOM 931 N N . PRO A 1 116 ? 25.722 -0.373 -13.338 1.00 96.12 116 PRO A N 1
ATOM 932 C CA . PRO A 1 116 ? 25.769 -1.791 -12.953 1.00 96.12 116 PRO A CA 1
ATOM 933 C C . PRO A 1 116 ? 25.058 -2.071 -11.616 1.00 96.12 116 PRO A C 1
ATOM 935 O O . PRO A 1 116 ? 24.577 -3.174 -11.382 1.00 96.12 116 PRO A O 1
ATOM 938 N N . TYR A 1 117 ? 24.937 -1.053 -10.757 1.00 96.75 117 TYR A N 1
ATOM 939 C CA . TYR A 1 117 ? 24.246 -1.115 -9.466 1.00 96.75 117 TYR A CA 1
ATOM 940 C C . TYR A 1 117 ? 22.809 -0.573 -9.513 1.00 96.75 117 TYR A C 1
ATOM 942 O O . TYR A 1 117 ? 22.208 -0.344 -8.464 1.00 96.75 117 TYR A O 1
ATOM 950 N N . GLN A 1 118 ? 22.239 -0.358 -10.704 1.00 96.44 118 GLN A N 1
ATOM 951 C CA . GLN A 1 118 ? 20.906 0.232 -10.877 1.00 96.44 118 GLN A CA 1
ATOM 952 C C . GLN A 1 118 ? 19.838 -0.503 -10.055 1.00 96.44 118 GLN A C 1
ATOM 954 O O . GLN A 1 118 ? 19.059 0.136 -9.353 1.00 96.44 118 GLN A O 1
ATOM 959 N N . ILE A 1 119 ? 19.826 -1.839 -10.097 1.00 95.75 119 ILE A N 1
ATOM 960 C CA . ILE A 1 119 ? 18.846 -2.656 -9.365 1.00 95.75 119 ILE A CA 1
ATOM 961 C C . ILE A 1 119 ? 18.985 -2.432 -7.855 1.00 95.75 119 ILE A C 1
ATOM 963 O O . ILE A 1 119 ? 17.991 -2.209 -7.171 1.00 95.75 119 ILE A O 1
ATOM 967 N N . GLN A 1 120 ? 20.215 -2.436 -7.333 1.00 97.31 120 GLN A N 1
ATOM 968 C CA . GLN A 1 120 ? 20.456 -2.217 -5.907 1.00 97.31 120 GLN A CA 1
ATOM 969 C C . GLN A 1 120 ? 19.993 -0.821 -5.486 1.00 97.31 120 GLN A C 1
ATOM 971 O O . GLN A 1 120 ? 19.303 -0.698 -4.478 1.00 97.31 120 GLN A O 1
ATOM 976 N N . LEU A 1 121 ? 20.304 0.215 -6.268 1.00 97.12 121 LEU A N 1
ATOM 977 C CA . LEU A 1 121 ? 19.882 1.587 -5.976 1.00 97.12 121 LEU A CA 1
ATOM 978 C C . LEU A 1 121 ? 18.356 1.746 -6.003 1.00 97.12 121 LEU A C 1
ATOM 980 O O . LEU A 1 121 ? 17.809 2.415 -5.126 1.00 97.12 121 LEU A O 1
ATOM 984 N N . GLN A 1 122 ? 17.670 1.098 -6.949 1.00 96.81 122 GLN A N 1
ATOM 985 C CA . GLN A 1 122 ? 16.203 1.084 -7.018 1.00 96.81 122 GLN A CA 1
ATOM 986 C C . GLN A 1 122 ? 15.591 0.405 -5.790 1.00 96.81 122 GLN A C 1
ATOM 988 O O . GLN A 1 122 ? 14.720 0.986 -5.146 1.00 96.81 122 GLN A O 1
ATOM 993 N N . VAL A 1 123 ? 16.098 -0.774 -5.410 1.00 97.38 123 VAL A N 1
ATOM 994 C CA . VAL A 1 123 ? 15.640 -1.500 -4.214 1.00 97.38 123 VAL A CA 1
ATOM 995 C C . VAL A 1 123 ? 15.865 -0.671 -2.952 1.00 97.38 123 VAL A C 1
ATOM 997 O O . VAL A 1 123 ? 14.941 -0.508 -2.163 1.00 97.38 123 VAL A O 1
ATOM 1000 N N . HIS A 1 124 ? 17.063 -0.113 -2.755 1.00 97.38 124 HIS A N 1
ATOM 1001 C CA . HIS A 1 124 ? 17.359 0.688 -1.564 1.00 97.38 124 HIS A CA 1
ATOM 1002 C C . HIS A 1 124 ? 16.483 1.938 -1.512 1.00 97.38 124 HIS A C 1
ATOM 1004 O O . HIS A 1 124 ? 15.963 2.279 -0.455 1.00 97.38 124 HIS A O 1
ATOM 1010 N N . SER A 1 125 ? 16.268 2.601 -2.644 1.00 97.00 125 SER A N 1
ATOM 1011 C CA . SER A 1 125 ? 15.451 3.814 -2.679 1.00 97.00 125 SER A CA 1
ATOM 1012 C C . SER A 1 125 ? 13.978 3.516 -2.413 1.00 97.00 125 SER A C 1
ATOM 1014 O O . SER A 1 125 ? 13.323 4.276 -1.705 1.00 97.00 125 SER A O 1
ATOM 1016 N N . ASP A 1 126 ? 13.461 2.384 -2.880 1.00 96.81 126 ASP A N 1
ATOM 1017 C CA . ASP A 1 126 ? 12.095 1.968 -2.565 1.00 96.81 126 ASP A CA 1
ATOM 1018 C C . ASP A 1 126 ? 11.951 1.531 -1.093 1.00 96.81 126 ASP A C 1
ATOM 1020 O O . ASP A 1 126 ? 11.095 2.024 -0.357 1.00 96.81 126 ASP A O 1
ATOM 1024 N N . VAL A 1 127 ? 12.842 0.658 -0.618 1.00 96.69 127 VAL A N 1
ATOM 1025 C CA . VAL A 1 127 ? 12.734 0.009 0.698 1.00 96.69 127 VAL A CA 1
ATOM 1026 C C . VAL A 1 127 ? 13.145 0.934 1.851 1.00 96.69 127 VAL A C 1
ATOM 1028 O O . VAL A 1 127 ? 12.559 0.854 2.935 1.00 96.69 127 VAL A O 1
ATOM 1031 N N . ILE A 1 128 ? 14.132 1.811 1.644 1.00 96.06 128 ILE A N 1
ATOM 1032 C CA . ILE A 1 128 ? 14.664 2.709 2.683 1.00 96.06 128 ILE A CA 1
ATOM 1033 C C . ILE A 1 128 ? 14.004 4.082 2.614 1.00 96.06 128 ILE A C 1
ATOM 1035 O O . ILE A 1 128 ? 13.666 4.630 3.661 1.00 96.06 128 ILE A O 1
ATOM 1039 N N . LEU A 1 129 ? 13.799 4.640 1.415 1.00 95.12 129 LEU A N 1
ATOM 1040 C CA . LEU A 1 129 ? 13.240 5.988 1.275 1.00 95.12 129 LEU A CA 1
ATOM 1041 C C . LEU A 1 129 ? 11.719 5.938 1.104 1.00 95.12 129 LEU A C 1
ATOM 1043 O O . LEU A 1 129 ? 10.980 6.465 1.934 1.00 95.12 129 LEU A O 1
ATOM 1047 N N . LEU A 1 130 ? 11.219 5.279 0.061 1.00 95.31 130 LEU A N 1
ATOM 1048 C CA . LEU A 1 130 ? 9.801 5.373 -0.296 1.00 95.31 130 LEU A CA 1
ATOM 1049 C C . LEU A 1 130 ? 8.878 4.699 0.729 1.00 95.31 130 LEU A C 1
ATOM 1051 O O . LEU A 1 130 ? 7.849 5.263 1.110 1.00 95.31 130 LEU A O 1
ATOM 1055 N N . GLY A 1 131 ? 9.230 3.506 1.199 1.00 93.81 131 GLY A N 1
ATOM 1056 C CA . GLY A 1 131 ? 8.423 2.757 2.162 1.00 93.81 131 GLY A CA 1
ATOM 1057 C C . GLY A 1 131 ? 8.249 3.504 3.492 1.00 93.81 131 GLY A C 1
ATOM 1058 O O . GLY A 1 131 ? 7.130 3.901 3.828 1.00 93.81 131 GLY A O 1
ATOM 1059 N N . PRO A 1 132 ? 9.338 3.740 4.245 1.00 94.94 132 PRO A N 1
ATOM 1060 C CA . PRO A 1 132 ? 9.286 4.363 5.566 1.00 94.94 132 PRO A CA 1
ATOM 1061 C C . PRO A 1 132 ? 8.881 5.836 5.582 1.00 94.94 132 PRO A C 1
ATOM 1063 O O . PRO A 1 132 ? 8.263 6.276 6.553 1.00 94.94 132 PRO A O 1
ATOM 1066 N N . PHE A 1 133 ? 9.240 6.612 4.557 1.00 96.06 133 PHE A N 1
ATOM 1067 C CA . PHE A 1 133 ? 9.028 8.062 4.589 1.00 96.06 133 PHE A CA 1
ATOM 1068 C C . PHE A 1 133 ? 7.785 8.516 3.831 1.00 96.06 133 PHE A C 1
ATOM 1070 O O . PHE A 1 133 ? 7.268 9.588 4.134 1.00 96.06 133 PHE A O 1
ATOM 1077 N N . LEU A 1 134 ? 7.270 7.714 2.895 1.00 93.88 134 LEU A N 1
ATOM 1078 C CA . LEU A 1 134 ? 6.080 8.077 2.127 1.00 93.88 134 LEU A CA 1
ATOM 1079 C C . LEU A 1 134 ? 4.938 7.083 2.333 1.00 93.88 134 LEU A C 1
ATOM 1081 O O . LEU A 1 134 ? 3.859 7.472 2.771 1.00 93.88 134 LEU A O 1
ATOM 1085 N N . THR A 1 135 ? 5.177 5.800 2.069 1.00 93.12 135 THR A N 1
ATOM 1086 C CA . THR A 1 135 ? 4.112 4.789 1.988 1.00 93.12 135 THR A CA 1
ATOM 1087 C C . THR A 1 135 ? 3.465 4.524 3.343 1.00 93.12 135 THR A C 1
ATOM 1089 O O . THR A 1 135 ? 2.240 4.592 3.473 1.00 93.12 135 THR A O 1
ATOM 1092 N N . LEU A 1 136 ? 4.275 4.241 4.368 1.00 92.25 136 LEU A N 1
ATOM 1093 C CA . LEU A 1 136 ? 3.768 3.939 5.706 1.00 92.25 136 LEU A CA 1
ATOM 1094 C C . LEU A 1 136 ? 3.112 5.163 6.368 1.00 92.25 136 LEU A C 1
ATOM 1096 O O . LEU A 1 136 ? 1.966 5.025 6.794 1.00 92.25 136 LEU A O 1
ATOM 1100 N N . PRO A 1 137 ? 3.734 6.359 6.421 1.00 93.81 137 PRO A N 1
ATOM 1101 C CA . PRO A 1 137 ? 3.086 7.543 6.986 1.00 93.81 137 PRO A CA 1
ATOM 1102 C C . PRO A 1 137 ? 1.753 7.862 6.307 1.00 93.81 137 PRO A C 1
ATOM 1104 O O . PRO A 1 137 ? 0.756 8.098 6.990 1.00 93.81 137 PRO A O 1
ATOM 1107 N N . LEU A 1 138 ? 1.709 7.795 4.971 1.00 92.50 138 LEU A N 1
ATOM 1108 C CA . LEU A 1 138 ? 0.499 8.072 4.202 1.00 92.50 138 LEU A CA 1
ATOM 1109 C C . LEU A 1 138 ? -0.628 7.083 4.530 1.00 92.50 138 LEU A C 1
ATOM 1111 O O . LEU A 1 138 ? -1.770 7.500 4.704 1.00 92.50 138 LEU A O 1
ATOM 1115 N N . ALA A 1 139 ? -0.318 5.793 4.688 1.00 90.25 139 ALA A N 1
ATOM 1116 C CA . ALA A 1 139 ? -1.310 4.794 5.084 1.00 90.25 139 ALA A CA 1
ATOM 1117 C C . ALA A 1 139 ? -1.919 5.085 6.472 1.00 90.25 139 ALA A C 1
ATOM 1119 O O . ALA A 1 139 ? -3.123 4.911 6.665 1.00 90.25 139 ALA A O 1
ATOM 1120 N N . TYR A 1 140 ? -1.118 5.566 7.431 1.00 91.38 140 TYR A N 1
ATOM 1121 C CA . TYR A 1 140 ? -1.613 5.954 8.760 1.00 91.38 140 TYR A CA 1
ATOM 1122 C C . TYR A 1 140 ? -2.477 7.217 8.720 1.00 91.38 140 TYR A C 1
ATOM 1124 O O . TYR A 1 140 ? -3.479 7.283 9.433 1.00 91.38 140 TYR A O 1
ATOM 1132 N N . VAL A 1 141 ? -2.116 8.195 7.886 1.00 92.56 141 VAL A N 1
ATOM 1133 C CA . VAL A 1 141 ? -2.917 9.413 7.685 1.00 92.56 141 VAL A CA 1
ATOM 1134 C C . VAL A 1 141 ? -4.277 9.063 7.086 1.00 92.56 141 VAL A C 1
ATOM 1136 O O . VAL A 1 141 ? -5.303 9.461 7.630 1.00 92.56 141 VAL A O 1
ATOM 1139 N N . ILE A 1 142 ? -4.301 8.253 6.027 1.00 89.31 142 ILE A N 1
ATOM 1140 C CA . ILE A 1 142 ? -5.550 7.844 5.369 1.00 89.31 142 ILE A CA 1
ATOM 1141 C C . ILE A 1 142 ? -6.438 7.055 6.323 1.00 89.31 142 ILE A C 1
ATOM 1143 O O . ILE A 1 142 ? -7.638 7.307 6.391 1.00 89.31 142 ILE A O 1
ATOM 1147 N N . ARG A 1 143 ? -5.856 6.144 7.109 1.00 87.12 143 ARG A N 1
ATOM 1148 C CA . ARG A 1 143 ? -6.608 5.425 8.138 1.00 87.12 143 ARG A CA 1
ATOM 1149 C C . ARG A 1 143 ? -7.230 6.384 9.156 1.00 87.12 143 ARG A C 1
ATOM 1151 O O . ARG A 1 143 ? -8.414 6.263 9.438 1.00 87.12 143 ARG A O 1
ATOM 1158 N N . ALA A 1 144 ? -6.464 7.349 9.667 1.00 88.94 144 ALA A N 1
ATOM 1159 C CA . ALA A 1 144 ? -6.978 8.333 10.620 1.00 88.94 144 ALA A CA 1
ATOM 1160 C C . ALA A 1 144 ? -8.130 9.170 10.034 1.00 88.94 144 ALA A C 1
ATOM 1162 O O . ALA A 1 144 ? -9.094 9.463 10.743 1.00 88.94 144 ALA A O 1
ATOM 1163 N N . TRP A 1 145 ? -8.065 9.514 8.745 1.00 89.56 145 TRP A N 1
ATOM 1164 C CA . TRP A 1 145 ? -9.151 10.212 8.052 1.00 89.56 145 TRP A CA 1
ATOM 1165 C C . TRP A 1 145 ? -10.408 9.352 7.908 1.00 89.56 145 TRP A C 1
ATOM 1167 O O . TRP A 1 145 ? -11.504 9.825 8.198 1.00 89.56 145 TRP A O 1
ATOM 1177 N N . ILE A 1 146 ? -10.261 8.086 7.511 1.00 86.50 146 ILE A N 1
ATOM 1178 C CA . ILE A 1 146 ? -11.386 7.147 7.369 1.00 86.50 146 ILE A CA 1
ATOM 1179 C C . ILE A 1 146 ? -12.077 6.910 8.719 1.00 86.50 146 ILE A C 1
ATOM 1181 O O . ILE A 1 146 ? -13.307 6.976 8.805 1.00 86.50 146 ILE A O 1
ATOM 1185 N N . ASP A 1 147 ? -11.296 6.676 9.776 1.00 85.38 147 ASP A N 1
ATOM 1186 C CA . ASP A 1 147 ? -11.822 6.456 11.128 1.00 85.38 147 ASP A CA 1
ATOM 1187 C C . ASP A 1 147 ? -12.615 7.690 11.604 1.00 85.38 147 ASP A C 1
ATOM 1189 O O . ASP A 1 147 ? -13.679 7.569 12.209 1.00 85.38 147 ASP A O 1
ATOM 1193 N N . SER A 1 148 ? -12.149 8.890 11.254 1.00 86.19 148 SER A N 1
ATOM 1194 C CA . SER A 1 148 ? -12.809 10.143 11.634 1.00 86.19 148 SER A CA 1
ATOM 1195 C C . SER A 1 148 ? -14.088 10.432 10.845 1.00 86.19 148 SER A C 1
ATOM 1197 O O . SER A 1 148 ? -15.034 10.986 11.402 1.00 86.19 148 SER A O 1
ATOM 1199 N N . ALA A 1 149 ? -14.141 10.053 9.565 1.00 83.88 149 ALA A N 1
ATOM 1200 C CA . ALA A 1 149 ? -15.350 10.176 8.747 1.00 83.88 149 ALA A CA 1
ATOM 1201 C C . ALA A 1 149 ? -16.475 9.255 9.249 1.00 83.88 149 ALA A C 1
ATOM 1203 O O . ALA A 1 149 ? -17.651 9.611 9.195 1.00 83.88 149 ALA A O 1
ATOM 1204 N N . SER A 1 150 ? -16.103 8.090 9.786 1.00 78.88 150 SER A N 1
ATOM 1205 C CA . SER A 1 150 ? -17.052 7.104 10.313 1.00 78.88 150 SER A CA 1
ATOM 1206 C C . SER A 1 150 ? -17.778 7.620 11.565 1.00 78.88 150 SER A C 1
ATOM 1208 O O . SER A 1 150 ? -18.983 7.429 11.697 1.00 78.88 150 SER A O 1
ATOM 1210 N N . LEU A 1 151 ? -17.078 8.351 12.445 1.00 77.69 151 LEU A N 1
ATOM 1211 C CA . LEU A 1 151 ? -17.664 8.922 13.667 1.00 77.69 151 LEU A CA 1
ATOM 1212 C C . LEU A 1 151 ? -18.732 9.988 13.386 1.00 77.69 151 LEU A C 1
ATOM 1214 O O . LEU A 1 151 ? -19.723 10.063 14.102 1.00 77.69 151 LEU A O 1
ATOM 1218 N N . GLN A 1 152 ? -18.572 10.778 12.321 1.00 75.31 152 GLN A N 1
ATOM 1219 C CA . GLN A 1 152 ? -19.532 11.839 11.984 1.00 75.31 152 GLN A CA 1
ATOM 1220 C C . GLN A 1 152 ? -20.892 11.303 11.525 1.00 75.31 152 GLN A C 1
ATOM 1222 O O . GLN A 1 152 ? -21.883 12.020 11.598 1.00 75.31 152 GLN A O 1
ATOM 1227 N N . THR A 1 153 ? -20.950 10.053 11.058 1.00 71.75 153 THR A N 1
ATOM 1228 C CA . THR A 1 153 ? -22.194 9.461 10.542 1.00 71.75 153 THR A CA 1
ATOM 1229 C C . THR A 1 153 ? -23.098 8.946 11.673 1.00 71.75 153 THR A C 1
ATOM 1231 O O . THR A 1 153 ? -24.298 8.802 11.474 1.00 71.75 153 THR A O 1
ATOM 1234 N N . GLY A 1 154 ? -22.547 8.683 12.866 1.00 66.69 154 GLY A N 1
ATOM 1235 C CA . GLY A 1 154 ? -23.298 8.125 14.000 1.00 66.69 154 GLY A CA 1
ATOM 1236 C C . GLY A 1 154 ? -23.978 9.157 14.907 1.00 66.69 154 GLY A C 1
ATOM 1237 O O . GLY A 1 154 ? -24.843 8.792 15.694 1.00 66.69 154 GLY A O 1
ATOM 1238 N N . GLU A 1 155 ? -23.609 10.434 14.806 1.00 63.34 155 GLU A N 1
ATOM 1239 C CA . GLU A 1 155 ? -24.035 11.493 15.734 1.00 63.34 155 GLU A CA 1
ATOM 1240 C C . GLU A 1 155 ? -24.839 12.577 14.997 1.00 63.34 155 GLU A C 1
ATOM 1242 O O . GLU A 1 155 ? -24.566 13.769 15.099 1.00 63.34 155 GLU A O 1
ATOM 1247 N N . GLN A 1 156 ? -25.811 12.155 14.180 1.00 52.75 156 GLN A N 1
ATOM 1248 C CA . GLN A 1 156 ? -26.595 13.041 13.311 1.00 52.75 156 GLN A CA 1
ATOM 1249 C C . GLN A 1 156 ? -28.088 13.096 13.678 1.00 52.75 156 GLN A C 1
ATOM 1251 O O . GLN A 1 156 ? -28.928 13.190 12.792 1.00 52.75 156 GLN A O 1
ATOM 1256 N N . ASP A 1 157 ? -28.419 13.077 14.975 1.00 58.25 157 ASP A N 1
ATOM 1257 C CA . ASP A 1 157 ? -29.809 13.218 15.451 1.00 58.25 157 ASP A CA 1
ATOM 1258 C C . ASP A 1 157 ? -30.025 14.352 16.471 1.00 58.25 157 ASP A C 1
ATOM 1260 O O . ASP A 1 157 ? -31.061 14.431 17.130 1.00 58.25 157 ASP A O 1
ATOM 1264 N N . SER A 1 158 ? -29.082 15.285 16.633 1.00 55.28 158 SER A N 1
ATOM 1265 C CA . SER A 1 158 ? -29.282 16.425 17.540 1.00 55.28 158 SER A CA 1
ATOM 1266 C C . SER A 1 158 ? -28.638 17.711 17.038 1.00 55.28 158 SER A C 1
ATOM 1268 O O . SER A 1 158 ? -27.479 18.005 17.291 1.00 55.28 158 SER A O 1
ATOM 1270 N N . GLN A 1 159 ? -29.502 18.489 16.390 1.00 52.56 159 GLN A N 1
ATOM 1271 C CA . GLN A 1 159 ? -29.517 19.946 16.321 1.00 52.56 159 GLN A CA 1
ATOM 1272 C C . GLN A 1 159 ? -28.482 20.634 15.411 1.00 52.56 159 GLN A C 1
ATOM 1274 O O . GLN A 1 159 ? -27.278 20.661 15.633 1.00 52.56 159 GLN A O 1
ATOM 1279 N N . ILE A 1 160 ? -29.065 21.220 14.364 1.00 63.94 160 ILE A N 1
ATOM 1280 C CA . ILE A 1 160 ? -28.502 22.074 13.325 1.00 63.94 160 ILE A CA 1
ATOM 1281 C C . ILE A 1 160 ? -27.857 23.305 13.966 1.00 63.94 160 ILE A C 1
ATOM 1283 O O . ILE A 1 160 ? -28.561 24.102 14.574 1.00 63.94 160 ILE A O 1
ATOM 1287 N N . ASP A 1 161 ? -26.550 23.463 13.764 1.00 56.47 161 ASP A N 1
ATOM 1288 C CA . ASP A 1 161 ? -25.906 24.769 13.651 1.00 56.47 161 ASP A CA 1
ATOM 1289 C C . ASP A 1 161 ? -24.840 24.710 12.544 1.00 56.47 161 ASP A C 1
ATOM 1291 O O . ASP A 1 161 ? -24.069 23.757 12.404 1.00 56.47 161 ASP A O 1
ATOM 1295 N N . ASP A 1 162 ? -24.890 25.735 11.703 1.00 58.59 162 ASP A N 1
ATOM 1296 C CA . ASP A 1 162 ? -24.448 25.771 10.316 1.00 58.59 162 ASP A CA 1
ATOM 1297 C C . ASP A 1 162 ? -22.923 25.735 10.073 1.00 58.59 162 ASP A C 1
ATOM 1299 O O . ASP A 1 162 ? -22.129 26.449 10.685 1.00 58.59 162 ASP A O 1
ATOM 1303 N N . ASN A 1 163 ? -22.541 24.970 9.043 1.00 50.91 163 ASN A N 1
ATOM 1304 C CA . ASN A 1 163 ? -21.559 25.291 7.989 1.00 50.91 163 ASN A CA 1
ATOM 1305 C C . ASN A 1 163 ? -20.125 25.731 8.339 1.00 50.91 163 ASN A C 1
ATOM 1307 O O . ASN A 1 163 ? -19.360 26.052 7.425 1.00 50.91 163 ASN A O 1
ATOM 1311 N N . SER A 1 164 ? -19.671 25.625 9.588 1.00 51.47 164 SER A N 1
ATOM 1312 C CA . SER A 1 164 ? -18.230 25.584 9.880 1.00 51.47 164 SER A CA 1
ATOM 1313 C C . SER A 1 164 ? -17.684 24.192 9.547 1.00 51.47 164 SER A C 1
ATOM 1315 O O . SER A 1 164 ? -17.347 23.380 10.410 1.00 51.47 164 SER A O 1
ATOM 1317 N N . PHE A 1 165 ? -17.675 23.880 8.250 1.00 54.41 165 PHE A N 1
ATOM 1318 C CA . PHE A 1 165 ? -17.065 22.687 7.680 1.00 54.41 165 PHE A CA 1
ATOM 1319 C C . PHE A 1 165 ? -15.568 22.697 8.037 1.00 54.41 165 PHE A C 1
ATOM 1321 O O . PHE A 1 165 ? -14.755 23.428 7.468 1.00 54.41 165 PHE A O 1
ATOM 1328 N N . LYS A 1 166 ? -15.256 21.922 9.081 1.00 58.75 166 LYS A N 1
ATOM 1329 C CA . LYS A 1 166 ? -14.020 21.822 9.872 1.00 58.75 166 LYS A CA 1
ATOM 1330 C C . LYS A 1 166 ? -12.785 21.397 9.059 1.00 58.75 166 LYS A C 1
ATOM 1332 O O . LYS A 1 166 ? -12.212 20.334 9.292 1.00 58.75 166 LYS A O 1
ATOM 1337 N N . ALA A 1 167 ? -12.291 22.252 8.165 1.00 58.41 167 ALA A N 1
ATOM 1338 C CA . ALA A 1 167 ? -10.971 22.069 7.548 1.00 58.41 167 ALA A CA 1
ATOM 1339 C C . ALA A 1 167 ? -9.835 22.022 8.600 1.00 58.41 167 ALA A C 1
ATOM 1341 O O . ALA A 1 167 ? -8.833 21.336 8.398 1.00 58.41 167 ALA A O 1
ATOM 1342 N N . GLY A 1 168 ? -10.021 22.671 9.760 1.00 64.62 168 GLY A N 1
ATOM 1343 C CA . GLY A 1 168 ? -9.085 22.613 10.891 1.00 64.62 168 GLY A CA 1
ATOM 1344 C C . GLY A 1 168 ? -8.869 21.205 11.463 1.00 64.62 168 GLY A C 1
ATOM 1345 O O . GLY A 1 168 ? -7.766 20.889 11.904 1.00 64.62 168 GLY A O 1
ATOM 1346 N N . ASN A 1 169 ? -9.864 20.317 11.367 1.00 82.31 169 ASN A N 1
ATOM 1347 C CA . ASN A 1 169 ? -9.778 18.977 11.954 1.00 82.31 169 ASN A CA 1
ATOM 1348 C C . ASN A 1 169 ? -8.939 18.006 11.110 1.00 82.31 169 ASN A C 1
ATOM 1350 O O . ASN A 1 169 ? -8.420 17.023 11.634 1.00 82.31 169 ASN A O 1
ATOM 1354 N N . LEU A 1 170 ? -8.775 18.262 9.808 1.00 87.19 170 LEU A N 1
ATOM 1355 C CA . LEU A 1 170 ? -8.080 17.333 8.912 1.00 87.19 170 LEU A CA 1
ATOM 1356 C C . LEU A 1 170 ? -6.573 17.281 9.197 1.00 87.19 170 LEU A C 1
ATOM 1358 O O . LEU A 1 170 ? -5.973 16.201 9.191 1.00 87.19 170 LEU A O 1
ATOM 1362 N N . MET A 1 171 ? -5.972 18.439 9.490 1.00 89.00 171 MET A N 1
ATOM 1363 C CA . MET A 1 171 ? -4.561 18.511 9.872 1.00 89.00 171 MET A CA 1
ATOM 1364 C C . MET A 1 171 ? -4.327 17.853 11.236 1.00 89.00 171 MET A C 1
ATOM 1366 O O . MET A 1 171 ? -3.358 17.114 11.388 1.00 89.00 171 MET A O 1
ATOM 1370 N N . GLU A 1 172 ? -5.235 18.046 12.195 1.00 90.88 172 GLU A N 1
ATOM 1371 C CA . GLU A 1 172 ? -5.170 17.406 13.516 1.00 90.88 172 GLU A CA 1
ATOM 1372 C C . GLU A 1 172 ? -5.285 15.872 13.435 1.00 90.88 172 GLU A C 1
ATOM 1374 O O . GLU A 1 172 ? -4.545 15.134 14.088 1.00 90.88 172 GLU A O 1
ATOM 1379 N N . GLN A 1 173 ? -6.153 15.357 12.565 1.00 90.50 173 GLN A N 1
ATOM 1380 C CA . GLN A 1 173 ? -6.258 13.913 12.334 1.00 90.50 173 GLN A CA 1
ATOM 1381 C C . GLN A 1 173 ? -4.994 13.347 11.683 1.00 90.50 173 GLN A C 1
ATOM 1383 O O . GLN A 1 173 ? -4.517 12.276 12.073 1.00 90.50 173 GLN A O 1
ATOM 1388 N N . ALA A 1 174 ? -4.416 14.074 10.723 1.00 93.38 174 ALA A N 1
ATOM 1389 C CA . ALA A 1 174 ? -3.168 13.672 10.086 1.00 93.38 174 ALA A CA 1
ATOM 1390 C C . ALA A 1 174 ? -2.006 13.637 11.094 1.00 93.38 174 ALA A C 1
ATOM 1392 O O . ALA A 1 174 ? -1.247 12.664 11.118 1.00 93.38 174 ALA A O 1
ATOM 1393 N N . THR A 1 175 ? -1.886 14.640 11.973 1.00 93.75 175 THR A N 1
ATOM 1394 C CA . THR A 1 175 ? -0.845 14.657 13.016 1.00 93.75 175 THR A CA 1
ATOM 1395 C C . THR A 1 175 ? -1.050 13.543 14.042 1.00 93.75 175 THR A C 1
ATOM 1397 O O . THR A 1 175 ? -0.072 12.900 14.431 1.00 93.75 175 THR A O 1
ATOM 1400 N N . CYS A 1 176 ? -2.295 13.225 14.410 1.00 91.31 176 CYS A N 1
ATOM 1401 C CA . CYS A 1 176 ? -2.614 12.070 15.255 1.00 91.31 176 CYS A CA 1
ATOM 1402 C C . CYS A 1 176 ? -2.191 10.740 14.598 1.00 91.31 176 CYS A C 1
ATOM 1404 O O . CYS A 1 176 ? -1.524 9.912 15.230 1.00 91.31 176 CYS A O 1
ATOM 1406 N N . GLY A 1 177 ? -2.496 10.551 13.307 1.00 90.62 177 GLY A N 1
ATOM 1407 C CA . GLY A 1 177 ? -2.067 9.381 12.529 1.00 90.62 177 GLY A CA 1
ATOM 1408 C C . GLY A 1 177 ? -0.542 9.235 12.467 1.00 90.62 177 GLY A C 1
ATOM 1409 O O . GLY A 1 177 ? -0.004 8.153 12.728 1.00 90.62 177 GLY A O 1
ATOM 1410 N N . LEU A 1 178 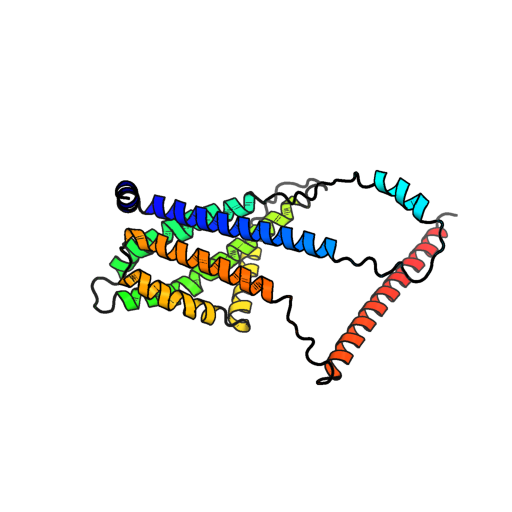? 0.170 10.336 12.215 1.00 95.19 178 LEU A N 1
ATOM 1411 C CA . LEU A 1 178 ? 1.637 10.377 12.215 1.00 95.19 178 LEU A CA 1
ATOM 1412 C C . LEU A 1 178 ? 2.236 10.103 13.603 1.00 95.19 178 LEU A C 1
ATOM 1414 O O . LEU A 1 178 ? 3.251 9.409 13.709 1.00 95.19 178 LEU A O 1
ATOM 1418 N N . GLY A 1 179 ? 1.599 10.585 14.672 1.00 93.50 179 GLY A N 1
ATOM 1419 C CA . GLY A 1 179 ? 1.987 10.280 16.050 1.00 93.50 179 GLY A CA 1
ATOM 1420 C C . GLY A 1 179 ? 1.913 8.780 16.351 1.00 93.50 179 GLY A C 1
ATOM 1421 O O . GLY A 1 179 ? 2.869 8.201 16.877 1.00 93.50 179 GLY A O 1
ATOM 1422 N N . LYS A 1 180 ? 0.822 8.120 15.931 1.00 89.88 180 LYS A N 1
ATOM 1423 C CA . LYS A 1 180 ? 0.667 6.657 16.038 1.00 89.88 180 LYS A CA 1
ATOM 1424 C C . LYS A 1 180 ? 1.733 5.912 15.232 1.00 89.88 180 LYS A C 1
ATOM 1426 O O . LYS A 1 180 ? 2.320 4.959 15.749 1.00 89.88 180 LYS A O 1
ATOM 1431 N N . TYR A 1 181 ? 2.019 6.360 14.007 1.00 91.88 181 TYR A N 1
ATOM 1432 C CA . TYR A 1 181 ? 3.086 5.792 13.180 1.00 91.88 181 TYR A CA 1
ATOM 1433 C C . TYR A 1 181 ? 4.442 5.860 13.890 1.00 91.88 181 TYR A C 1
ATOM 1435 O O . TYR A 1 181 ? 5.091 4.827 14.068 1.00 91.88 181 TYR A O 1
ATOM 1443 N N . LYS A 1 182 ? 4.833 7.047 14.375 1.00 95.31 182 LYS A N 1
ATOM 1444 C CA . LYS A 1 182 ? 6.089 7.252 15.111 1.00 95.31 182 LYS A CA 1
ATOM 1445 C C . LYS A 1 182 ? 6.194 6.315 16.315 1.00 95.31 182 LYS A C 1
ATOM 1447 O O . LYS A 1 182 ? 7.233 5.688 16.511 1.00 95.31 182 LYS A O 1
ATOM 1452 N N . ASN A 1 183 ? 5.118 6.175 17.089 1.00 93.06 183 ASN A N 1
ATOM 1453 C CA . ASN A 1 183 ? 5.106 5.278 18.240 1.00 93.06 183 ASN A CA 1
ATOM 1454 C C . ASN A 1 183 ? 5.294 3.806 17.825 1.00 93.06 183 ASN A C 1
ATOM 1456 O O . ASN A 1 183 ? 6.126 3.107 18.397 1.00 93.06 183 ASN A O 1
ATOM 1460 N N . HIS A 1 184 ? 4.581 3.329 16.800 1.00 88.38 184 HIS A N 1
ATOM 1461 C CA . HIS A 1 184 ? 4.708 1.947 16.315 1.00 88.38 184 HIS A CA 1
ATOM 1462 C C . HIS A 1 184 ? 6.076 1.635 15.704 1.00 88.38 184 HIS A C 1
ATOM 1464 O O . HIS A 1 184 ? 6.587 0.527 15.876 1.00 88.38 184 HIS A O 1
ATOM 1470 N N . VAL A 1 185 ? 6.679 2.603 15.020 1.00 91.75 185 VAL A N 1
ATOM 1471 C CA . VAL A 1 185 ? 8.048 2.501 14.508 1.00 91.75 185 VAL A CA 1
ATOM 1472 C C . VAL A 1 185 ? 9.041 2.279 15.646 1.00 91.75 185 VAL A C 1
ATOM 1474 O O . VAL A 1 185 ? 9.851 1.357 15.562 1.00 91.75 185 VAL A O 1
ATOM 1477 N N . LEU A 1 186 ? 8.948 3.083 16.708 1.00 93.19 186 LEU A N 1
ATOM 1478 C CA . LEU A 1 186 ? 9.891 3.046 17.826 1.00 93.19 186 LEU A CA 1
ATOM 1479 C C . LEU A 1 186 ? 9.684 1.839 18.748 1.00 93.19 186 LEU A C 1
ATOM 1481 O O . LEU A 1 186 ? 10.657 1.290 19.250 1.00 93.19 186 LEU A O 1
ATOM 1485 N N . THR A 1 187 ? 8.437 1.417 18.968 1.00 92.38 187 THR A N 1
ATOM 1486 C CA . THR A 1 187 ? 8.111 0.407 19.994 1.00 92.38 187 THR A CA 1
ATOM 1487 C C . THR A 1 187 ? 7.929 -1.007 19.450 1.00 92.38 187 THR A C 1
ATOM 1489 O O . THR A 1 187 ? 8.248 -1.966 20.142 1.00 92.38 187 THR A O 1
ATOM 1492 N N . LYS A 1 188 ? 7.413 -1.174 18.223 1.00 85.19 188 LYS A N 1
ATOM 1493 C CA . LYS A 1 188 ? 6.987 -2.491 17.700 1.00 85.19 188 LYS A CA 1
ATOM 1494 C C . LYS A 1 188 ? 7.925 -3.074 16.642 1.00 85.19 188 LYS A C 1
ATOM 1496 O O . LYS A 1 188 ? 7.560 -4.052 15.987 1.00 85.19 188 LYS A O 1
ATOM 1501 N N . HIS A 1 189 ? 9.098 -2.466 16.436 1.00 89.94 189 HIS A N 1
ATOM 1502 C CA . HIS A 1 189 ? 10.057 -2.840 15.387 1.00 89.94 189 HIS A CA 1
ATOM 1503 C C . HIS A 1 189 ? 9.388 -3.027 14.009 1.00 89.94 189 HIS A C 1
ATOM 1505 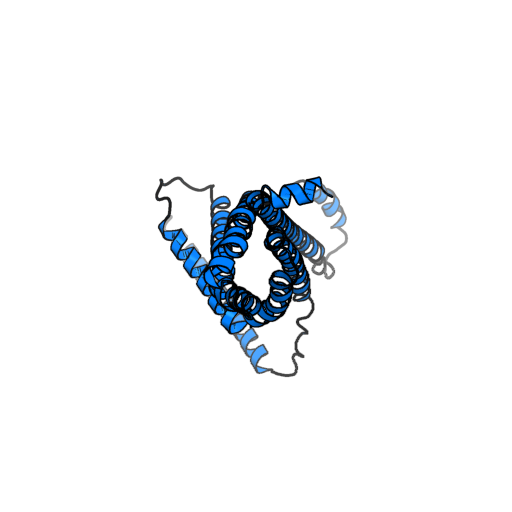O O . HIS A 1 189 ? 9.735 -3.927 13.241 1.00 89.94 189 HIS A O 1
ATOM 1511 N N . LEU A 1 190 ? 8.399 -2.178 13.695 1.00 87.56 190 LEU A N 1
ATOM 1512 C CA . LEU A 1 190 ? 7.567 -2.310 12.496 1.00 87.56 190 LEU A CA 1
ATOM 1513 C C . LEU A 1 190 ? 8.406 -2.275 11.208 1.00 87.56 190 LEU A C 1
ATOM 1515 O O . LEU A 1 190 ? 8.141 -3.047 10.287 1.00 87.56 190 LEU A O 1
ATOM 1519 N N . LEU A 1 191 ? 9.448 -1.432 11.167 1.00 92.00 191 LEU A N 1
ATOM 1520 C CA . LEU A 1 191 ? 10.351 -1.340 10.015 1.00 92.00 191 LEU A CA 1
ATOM 1521 C C . LEU A 1 191 ? 11.129 -2.625 9.771 1.00 92.00 191 LEU A C 1
ATOM 1523 O O . LEU A 1 191 ? 11.321 -2.990 8.620 1.00 92.00 191 LEU A O 1
ATOM 1527 N N . TRP A 1 192 ? 11.549 -3.327 10.824 1.00 93.38 192 TRP A N 1
ATOM 1528 C CA . TRP A 1 192 ? 12.310 -4.559 10.651 1.00 93.38 192 TRP A CA 1
ATOM 1529 C C . TRP A 1 192 ? 11.467 -5.629 9.954 1.00 93.38 192 TRP A C 1
ATOM 1531 O O . TRP A 1 192 ? 11.911 -6.247 8.990 1.00 93.38 192 TRP A O 1
ATOM 1541 N N . LYS A 1 193 ? 10.204 -5.776 10.378 1.00 91.06 193 LYS A N 1
ATOM 1542 C CA . LYS A 1 193 ? 9.238 -6.675 9.725 1.00 91.06 193 LYS A CA 1
ATOM 1543 C C . LYS A 1 193 ? 8.962 -6.252 8.281 1.00 91.06 193 LYS A C 1
ATOM 1545 O O . LYS A 1 193 ? 8.906 -7.100 7.397 1.00 91.06 193 LYS A O 1
ATOM 1550 N N . TYR A 1 194 ? 8.821 -4.947 8.047 1.00 92.06 194 TYR A N 1
ATOM 1551 C CA . TYR A 1 194 ? 8.634 -4.392 6.709 1.00 92.06 194 TYR A CA 1
ATOM 1552 C C . TYR A 1 194 ? 9.828 -4.718 5.797 1.00 92.06 194 TYR A C 1
ATOM 1554 O O . TYR A 1 194 ? 9.639 -5.291 4.728 1.00 92.06 194 TYR A O 1
ATOM 1562 N N . TRP A 1 195 ? 11.056 -4.429 6.229 1.00 95.56 195 TRP A N 1
ATOM 1563 C CA . TRP A 1 195 ? 12.272 -4.674 5.451 1.00 95.56 195 TRP A CA 1
ATOM 1564 C C . TRP A 1 195 ? 12.529 -6.156 5.194 1.00 95.56 195 TRP A C 1
ATOM 1566 O O . TRP A 1 195 ? 12.939 -6.506 4.088 1.00 95.56 195 TRP A O 1
ATOM 1576 N N . ALA A 1 196 ? 12.235 -7.024 6.165 1.00 95.44 196 ALA A N 1
ATOM 1577 C CA . ALA A 1 196 ? 12.401 -8.468 6.017 1.00 95.44 196 ALA A CA 1
ATOM 1578 C C . ALA A 1 196 ? 11.580 -9.045 4.850 1.00 95.44 196 ALA A C 1
ATOM 1580 O O . ALA A 1 196 ? 12.002 -10.013 4.224 1.00 95.44 196 ALA A O 1
ATOM 1581 N N . ILE A 1 197 ? 10.432 -8.442 4.534 1.00 94.06 197 ILE A N 1
ATOM 1582 C CA . ILE A 1 197 ? 9.533 -8.919 3.474 1.00 94.06 197 ILE A CA 1
ATOM 1583 C C . ILE A 1 197 ? 9.715 -8.125 2.188 1.00 94.06 197 ILE A C 1
ATOM 1585 O O . ILE A 1 197 ? 9.843 -8.705 1.108 1.00 94.06 197 ILE A O 1
ATOM 1589 N N . TRP A 1 198 ? 9.782 -6.800 2.291 1.00 95.44 198 TRP A N 1
ATOM 1590 C CA . TRP A 1 198 ? 9.873 -5.938 1.119 1.00 95.44 198 TRP A CA 1
ATOM 1591 C C . TRP A 1 198 ? 11.265 -5.911 0.493 1.00 95.44 198 TRP A C 1
ATOM 1593 O O . TRP A 1 198 ? 11.357 -5.731 -0.716 1.00 95.44 198 TRP A O 1
ATOM 1603 N N . GLY A 1 199 ? 12.338 -6.162 1.250 1.00 96.81 199 GLY A N 1
ATOM 1604 C CA . GLY A 1 199 ? 13.693 -6.259 0.696 1.00 96.81 199 GLY A CA 1
ATOM 1605 C C . GLY A 1 199 ? 13.814 -7.360 -0.369 1.00 96.81 199 GLY A C 1
ATOM 1606 O O . GLY A 1 199 ? 14.116 -7.055 -1.529 1.00 96.81 199 GLY A O 1
ATOM 1607 N N . PRO A 1 200 ? 13.523 -8.630 -0.029 1.00 97.44 200 PRO A N 1
ATOM 1608 C CA . PRO A 1 200 ? 13.529 -9.724 -0.999 1.00 97.44 200 PRO A CA 1
ATOM 1609 C C . PRO A 1 200 ? 12.505 -9.532 -2.124 1.00 97.44 200 PRO A C 1
ATOM 1611 O O . PRO A 1 200 ? 12.843 -9.720 -3.294 1.00 97.44 200 PRO A O 1
ATOM 1614 N N . ALA A 1 201 ? 11.280 -9.100 -1.796 1.00 97.50 201 ALA A N 1
ATOM 1615 C CA . ALA A 1 201 ? 10.236 -8.881 -2.795 1.00 97.50 201 ALA A CA 1
ATOM 1616 C C . ALA A 1 201 ? 10.651 -7.829 -3.834 1.00 97.50 201 ALA A C 1
ATOM 1618 O O . ALA A 1 201 ? 10.549 -8.085 -5.032 1.00 97.50 201 ALA A O 1
ATOM 1619 N N . GLN A 1 202 ? 11.184 -6.679 -3.407 1.00 97.38 202 GLN A N 1
ATOM 1620 C CA . GLN A 1 202 ? 11.634 -5.644 -4.340 1.00 97.38 202 GLN A CA 1
ATOM 1621 C C . GLN A 1 202 ? 12.874 -6.067 -5.121 1.00 97.38 202 GLN A C 1
ATOM 1623 O O . GLN A 1 202 ? 13.002 -5.730 -6.296 1.00 97.38 202 GLN A O 1
ATOM 1628 N N . THR A 1 203 ? 13.757 -6.863 -4.516 1.00 97.69 203 THR A N 1
ATOM 1629 C CA . THR A 1 203 ? 14.895 -7.440 -5.242 1.00 97.69 203 THR A CA 1
ATOM 1630 C C . THR A 1 203 ? 14.411 -8.296 -6.412 1.00 97.69 203 THR A C 1
ATOM 1632 O O . THR A 1 203 ? 14.887 -8.113 -7.531 1.00 97.69 203 THR A O 1
ATOM 1635 N N . ILE A 1 204 ? 13.415 -9.162 -6.199 1.00 98.06 204 ILE A N 1
ATOM 1636 C CA . ILE A 1 204 ? 12.784 -9.956 -7.267 1.00 98.06 204 ILE A CA 1
ATOM 1637 C C . ILE A 1 204 ? 12.082 -9.045 -8.284 1.00 98.06 204 ILE A C 1
ATOM 1639 O O . ILE A 1 204 ? 12.255 -9.218 -9.490 1.00 98.06 204 ILE A O 1
ATOM 1643 N N . ASN A 1 205 ? 11.335 -8.047 -7.810 1.00 97.44 205 ASN A N 1
ATOM 1644 C CA . ASN A 1 205 ? 10.582 -7.122 -8.652 1.00 97.44 205 ASN A CA 1
ATOM 1645 C C . ASN A 1 205 ? 11.477 -6.358 -9.644 1.00 97.44 205 ASN A C 1
ATOM 1647 O O . ASN A 1 205 ? 11.206 -6.311 -10.842 1.00 97.44 205 ASN A O 1
ATOM 1651 N N . PHE A 1 206 ? 12.578 -5.774 -9.169 1.00 96.94 206 PHE A N 1
ATOM 1652 C CA . PHE A 1 206 ? 13.464 -4.989 -10.029 1.00 96.94 206 PHE A CA 1
ATOM 1653 C C . PHE A 1 206 ? 14.400 -5.846 -10.889 1.00 96.94 206 PHE A C 1
ATOM 1655 O O . PHE A 1 206 ? 14.808 -5.379 -11.953 1.00 96.94 206 PHE A O 1
ATOM 1662 N N . SER A 1 207 ? 14.713 -7.080 -10.473 1.00 97.12 207 SER A N 1
ATOM 1663 C CA . SER A 1 207 ? 15.615 -7.972 -11.219 1.00 97.12 207 SER A CA 1
ATOM 1664 C C . SER A 1 207 ? 14.915 -8.841 -12.264 1.00 97.12 207 SER A C 1
ATOM 1666 O O . SER A 1 207 ? 15.405 -8.938 -13.386 1.00 97.12 207 SER A O 1
ATOM 1668 N N . LEU A 1 208 ? 13.789 -9.470 -11.915 1.00 97.69 208 LEU A N 1
ATOM 1669 C CA . LEU A 1 208 ? 13.142 -10.489 -12.749 1.00 97.69 208 LEU A CA 1
ATOM 1670 C C . LEU A 1 208 ? 11.848 -10.000 -13.406 1.00 97.69 208 LEU A C 1
ATOM 1672 O O . LEU A 1 208 ? 11.488 -10.488 -14.478 1.00 97.69 208 LEU A O 1
ATOM 1676 N N . VAL A 1 209 ? 11.126 -9.061 -12.786 1.00 97.62 209 VAL A N 1
ATOM 1677 C CA . VAL A 1 209 ? 9.792 -8.668 -13.260 1.00 97.62 209 VAL A CA 1
ATOM 1678 C C . VAL A 1 209 ? 9.893 -7.593 -14.358 1.00 97.62 209 VAL A C 1
ATOM 1680 O O . VAL A 1 209 ? 10.500 -6.534 -14.143 1.00 97.62 209 VAL A O 1
ATOM 1683 N N . PRO A 1 210 ? 9.270 -7.812 -15.537 1.00 96.12 210 PRO A N 1
ATOM 1684 C CA . PRO A 1 210 ? 9.218 -6.818 -16.608 1.00 96.12 210 PRO A CA 1
ATOM 1685 C C . PRO A 1 210 ? 8.593 -5.499 -16.143 1.00 96.12 210 PRO A C 1
ATOM 1687 O O . PRO A 1 210 ? 7.640 -5.510 -15.369 1.00 96.12 210 PRO A O 1
ATOM 1690 N N . LEU A 1 211 ? 9.062 -4.362 -16.677 1.00 94.69 211 LEU A N 1
ATOM 1691 C CA . LEU A 1 211 ? 8.654 -3.015 -16.232 1.00 94.69 211 LEU A CA 1
ATOM 1692 C C . LEU A 1 211 ? 7.132 -2.819 -16.104 1.00 94.69 211 LEU A C 1
ATOM 1694 O O . LEU A 1 211 ? 6.668 -2.227 -15.135 1.00 94.69 211 LEU A O 1
ATOM 1698 N N . HIS A 1 212 ? 6.358 -3.320 -17.068 1.00 94.44 212 HIS A N 1
ATOM 1699 C CA . HIS A 1 212 ? 4.900 -3.169 -17.103 1.00 94.44 212 HIS A CA 1
ATOM 1700 C C . HIS A 1 212 ? 4.162 -4.059 -16.087 1.00 94.44 212 HIS A C 1
ATOM 1702 O O . HIS A 1 212 ? 3.001 -3.798 -15.792 1.00 94.44 212 HIS A O 1
ATOM 1708 N N . LEU A 1 213 ? 4.820 -5.082 -15.527 1.00 96.50 213 LEU A N 1
ATOM 1709 C CA . LEU A 1 213 ? 4.235 -6.005 -14.546 1.00 96.50 213 LEU A CA 1
ATOM 1710 C C . LEU A 1 213 ? 4.669 -5.723 -13.100 1.00 96.50 213 LEU A C 1
ATOM 1712 O O . LEU A 1 213 ? 4.139 -6.341 -12.177 1.00 96.50 213 LEU A O 1
ATOM 1716 N N . ARG A 1 214 ? 5.601 -4.787 -12.877 1.00 96.56 214 ARG A N 1
ATOM 1717 C CA . ARG A 1 214 ? 6.182 -4.529 -11.547 1.00 96.56 214 ARG A CA 1
ATOM 1718 C C . ARG A 1 214 ? 5.145 -4.138 -10.498 1.00 96.56 214 ARG A C 1
ATOM 1720 O O . ARG A 1 214 ? 5.155 -4.662 -9.388 1.00 96.56 214 ARG A O 1
ATOM 1727 N N . VAL A 1 215 ? 4.213 -3.249 -10.844 1.00 96.44 215 VAL A N 1
ATOM 1728 C CA . VAL A 1 215 ? 3.170 -2.817 -9.899 1.00 96.44 215 VAL A CA 1
ATOM 1729 C C . VAL A 1 215 ? 2.196 -3.947 -9.575 1.00 96.44 215 VAL A C 1
ATOM 1731 O O . VAL A 1 215 ? 1.777 -4.083 -8.431 1.00 96.44 215 VAL A O 1
ATOM 1734 N N . ILE A 1 216 ? 1.891 -4.819 -10.537 1.00 96.00 216 ILE A N 1
ATOM 1735 C CA . ILE A 1 216 ? 1.007 -5.975 -10.317 1.00 96.00 216 ILE A CA 1
ATOM 1736 C C . ILE A 1 216 ? 1.674 -6.981 -9.384 1.00 96.00 216 ILE A C 1
ATOM 1738 O O . ILE A 1 216 ? 1.029 -7.498 -8.474 1.00 96.00 216 ILE A O 1
ATOM 1742 N N . PHE A 1 217 ? 2.972 -7.231 -9.575 1.00 97.31 217 PHE A N 1
ATOM 1743 C CA . PHE A 1 217 ? 3.749 -8.072 -8.670 1.00 97.31 217 PHE A CA 1
ATOM 1744 C C . PHE A 1 217 ? 3.720 -7.516 -7.237 1.00 97.31 217 PHE A C 1
ATOM 1746 O O . PHE A 1 217 ? 3.399 -8.243 -6.297 1.00 97.31 217 PHE A O 1
ATOM 1753 N N . VAL A 1 218 ? 3.960 -6.212 -7.068 1.00 96.19 218 VAL A N 1
ATOM 1754 C CA . VAL A 1 218 ? 3.877 -5.528 -5.764 1.00 96.19 218 VAL A CA 1
ATOM 1755 C C . VAL A 1 218 ? 2.469 -5.610 -5.168 1.00 96.19 218 VAL A C 1
ATOM 1757 O O . VAL A 1 218 ? 2.323 -5.868 -3.972 1.00 96.19 218 VAL A O 1
ATOM 1760 N N . ALA A 1 219 ? 1.425 -5.444 -5.982 1.00 95.56 219 ALA A N 1
ATOM 1761 C CA . ALA A 1 219 ? 0.039 -5.590 -5.553 1.00 95.56 219 ALA A CA 1
ATOM 1762 C C . ALA A 1 219 ? -0.233 -7.011 -5.034 1.00 95.56 219 ALA A C 1
ATOM 1764 O O . ALA A 1 219 ? -0.796 -7.177 -3.952 1.00 95.56 219 ALA A O 1
ATOM 1765 N N . PHE A 1 220 ? 0.233 -8.035 -5.747 1.00 95.81 220 PHE A N 1
ATOM 1766 C CA . PHE A 1 220 ? 0.098 -9.425 -5.324 1.00 95.81 220 PHE A CA 1
ATOM 1767 C C . PHE A 1 220 ? 0.806 -9.677 -3.987 1.00 95.81 220 PHE A C 1
ATOM 1769 O O . PHE A 1 220 ? 0.169 -10.127 -3.037 1.00 95.81 220 PHE A O 1
ATOM 1776 N N . VAL A 1 221 ? 2.079 -9.294 -3.851 1.00 95.75 221 VAL A N 1
ATOM 1777 C CA . VAL A 1 221 ? 2.823 -9.430 -2.582 1.00 95.75 221 VAL A CA 1
ATOM 1778 C C . VAL A 1 221 ? 2.130 -8.670 -1.443 1.00 95.75 221 VAL A C 1
ATOM 1780 O O . VAL A 1 221 ? 1.992 -9.191 -0.335 1.00 95.75 221 VAL A O 1
ATOM 1783 N N . SER A 1 222 ? 1.619 -7.464 -1.714 1.00 93.12 222 SER A N 1
ATOM 1784 C CA . SER A 1 222 ? 0.869 -6.667 -0.738 1.00 93.12 222 SER A CA 1
ATOM 1785 C C . SER A 1 222 ? -0.412 -7.360 -0.269 1.00 93.12 222 SER A C 1
ATOM 1787 O O . SER A 1 222 ? -0.770 -7.205 0.899 1.00 93.12 222 SER A O 1
ATOM 1789 N N . PHE A 1 223 ? -1.099 -8.104 -1.136 1.00 91.69 223 PHE A N 1
ATOM 1790 C CA . PHE A 1 223 ? -2.283 -8.871 -0.754 1.00 91.69 223 PHE A CA 1
ATOM 1791 C C . PHE A 1 223 ? -1.930 -9.966 0.265 1.00 91.69 223 PHE A C 1
ATOM 1793 O O . PHE A 1 223 ? -2.541 -10.035 1.332 1.00 91.69 223 PHE A O 1
ATOM 1800 N N . PHE A 1 224 ? -0.877 -10.748 -0.002 1.00 91.44 224 PHE A N 1
ATOM 1801 C CA . PHE A 1 224 ? -0.389 -11.774 0.932 1.00 91.44 224 PHE A CA 1
ATOM 1802 C C . PHE A 1 224 ? 0.114 -11.196 2.251 1.00 91.44 224 PHE A C 1
ATOM 1804 O O . PHE A 1 224 ? -0.058 -11.819 3.301 1.00 91.44 224 PHE A O 1
ATOM 1811 N N . TRP A 1 225 ? 0.714 -10.007 2.216 1.00 88.94 225 TRP A N 1
ATOM 1812 C CA . TRP A 1 225 ? 1.127 -9.304 3.425 1.00 88.94 225 TRP A CA 1
ATOM 1813 C C . TRP A 1 225 ? -0.070 -8.960 4.317 1.00 88.94 225 TRP A C 1
ATOM 1815 O O . TRP A 1 225 ? -0.045 -9.259 5.509 1.00 88.94 225 TRP A O 1
ATOM 1825 N N . VAL A 1 226 ? -1.138 -8.388 3.749 1.00 85.12 226 VAL A N 1
ATOM 1826 C CA . VAL A 1 226 ? -2.352 -8.057 4.515 1.00 85.12 226 VAL A CA 1
ATOM 1827 C C . VAL A 1 226 ? -3.024 -9.318 5.055 1.00 85.12 226 VAL A C 1
ATOM 1829 O O . VAL A 1 226 ? -3.402 -9.348 6.224 1.00 85.12 226 VAL A O 1
ATOM 1832 N N . TYR A 1 227 ? -3.100 -10.376 4.249 1.00 86.81 227 TYR A N 1
ATOM 1833 C CA . TYR A 1 227 ? -3.603 -11.673 4.698 1.00 86.81 227 TYR A CA 1
ATOM 1834 C C . TYR A 1 227 ? -2.792 -12.227 5.881 1.00 86.81 227 TYR A C 1
ATOM 1836 O O . TYR A 1 227 ? -3.358 -12.573 6.915 1.00 86.81 227 TYR A O 1
ATOM 1844 N N . SER A 1 228 ? -1.459 -12.230 5.775 1.00 84.38 228 SER A N 1
ATOM 1845 C CA . SER A 1 228 ? -0.570 -12.674 6.857 1.00 84.38 228 SER A CA 1
ATOM 1846 C C . SER A 1 228 ? -0.756 -11.847 8.131 1.00 84.38 228 SER A C 1
ATOM 1848 O O . SER A 1 228 ? -0.815 -12.405 9.224 1.00 84.38 228 SER A O 1
ATOM 1850 N N . LEU A 1 229 ? -0.892 -10.520 8.007 1.00 79.94 229 LEU A N 1
ATOM 1851 C CA . LEU A 1 229 ? -1.174 -9.651 9.152 1.00 79.94 229 LEU A CA 1
ATOM 1852 C C . LEU A 1 229 ? -2.523 -9.971 9.800 1.00 79.94 229 LEU A C 1
ATOM 1854 O O . LEU A 1 229 ? -2.611 -9.939 11.024 1.00 79.94 229 LEU A O 1
ATOM 1858 N N . SER A 1 230 ? -3.539 -10.307 9.004 1.00 76.62 230 SER A N 1
ATOM 1859 C CA . SER A 1 230 ? -4.844 -10.726 9.519 1.00 76.62 230 SER A CA 1
ATOM 1860 C C . SER A 1 230 ? -4.728 -12.002 10.355 1.00 76.62 230 SER A C 1
ATOM 1862 O O . SER A 1 230 ? -5.227 -12.036 11.475 1.00 76.62 230 SER A O 1
ATOM 1864 N N . VAL A 1 231 ? -4.011 -13.015 9.856 1.00 78.56 231 VAL A N 1
ATOM 1865 C CA . VAL A 1 231 ? -3.809 -14.297 10.561 1.00 78.56 231 VAL A CA 1
ATOM 1866 C C . VAL A 1 231 ? -3.003 -14.117 11.849 1.00 78.56 231 VAL A C 1
ATOM 1868 O O . VAL A 1 231 ? -3.310 -14.717 12.876 1.00 78.56 231 VAL A O 1
ATOM 1871 N N . ILE A 1 232 ? -1.967 -13.277 11.825 1.00 77.31 232 ILE A N 1
ATOM 1872 C CA . ILE A 1 232 ? -1.153 -13.018 13.021 1.00 77.31 232 ILE A CA 1
ATOM 1873 C C . ILE A 1 232 ? -1.961 -12.224 14.055 1.00 77.31 232 ILE A C 1
ATOM 1875 O O . ILE A 1 232 ? -1.870 -12.499 15.250 1.00 77.31 232 ILE A O 1
ATOM 1879 N N . SER A 1 233 ? -2.768 -11.255 13.612 1.00 72.88 233 SER A N 1
ATOM 1880 C CA . SER A 1 233 ? -3.612 -10.461 14.508 1.00 72.88 233 SER A CA 1
ATOM 1881 C C . SER A 1 233 ? -4.660 -11.322 15.213 1.00 72.88 233 SER A C 1
ATOM 1883 O O . SER A 1 233 ? -4.900 -11.106 16.398 1.00 72.88 233 SER A O 1
ATOM 1885 N N . SER A 1 234 ? -5.230 -12.324 14.532 1.00 72.56 234 SER A N 1
ATOM 1886 C CA . SER A 1 234 ? -6.220 -13.224 15.137 1.00 72.56 234 SER A CA 1
ATOM 1887 C C . SER A 1 234 ? -5.610 -14.190 16.162 1.00 72.56 234 SER A C 1
ATOM 1889 O O . SER A 1 234 ? -6.297 -14.634 17.077 1.00 72.56 234 SER A O 1
ATOM 1891 N N . GLN A 1 235 ? -4.316 -14.511 16.055 1.00 73.31 235 GLN A N 1
ATOM 1892 C CA . GLN A 1 235 ? -3.627 -15.398 17.006 1.00 73.31 235 GLN A CA 1
ATOM 1893 C C . GLN A 1 235 ? -3.249 -14.701 18.324 1.00 73.31 235 GLN A C 1
ATOM 1895 O O . GLN A 1 235 ? -3.110 -15.362 19.351 1.00 73.31 235 GLN A O 1
ATOM 1900 N N . GLY A 1 236 ? -3.130 -13.369 18.329 1.00 60.19 236 GLY A N 1
ATOM 1901 C CA . GLY A 1 236 ? -2.715 -12.594 19.505 1.00 60.19 236 GLY A CA 1
ATOM 1902 C C . GLY A 1 236 ? -3.713 -12.566 20.670 1.00 60.19 236 GLY A C 1
ATOM 1903 O O . GLY A 1 236 ? -3.345 -12.117 21.750 1.00 60.19 236 GLY A O 1
ATOM 1904 N N . MET A 1 237 ? -4.949 -13.045 20.486 1.00 52.56 237 MET A N 1
ATOM 1905 C CA . MET A 1 237 ? -5.972 -13.088 21.546 1.00 52.56 237 MET A CA 1
ATOM 1906 C C . MET A 1 237 ? -6.040 -14.421 22.305 1.00 52.56 237 MET A C 1
ATOM 1908 O O . MET A 1 237 ? -6.732 -14.506 23.315 1.00 52.56 237 MET A O 1
ATOM 1912 N N . GLY A 1 238 ? -5.342 -15.467 21.849 1.00 48.41 238 GLY A N 1
ATOM 1913 C CA . GLY A 1 238 ? -5.444 -16.808 22.442 1.00 48.41 238 GLY A CA 1
ATOM 1914 C C . GLY A 1 238 ? -4.328 -17.178 23.416 1.00 48.41 238 GLY A C 1
ATOM 1915 O O . GLY A 1 238 ? -4.374 -18.253 24.010 1.00 48.41 238 GLY A O 1
ATOM 1916 N N . THR A 1 239 ? -3.287 -16.351 23.534 1.00 43.25 239 THR A N 1
ATOM 1917 C CA . THR A 1 239 ? -2.054 -16.743 24.234 1.00 43.25 239 THR A CA 1
ATOM 1918 C C . THR A 1 239 ? -1.329 -15.537 24.834 1.00 43.25 239 THR A C 1
ATOM 1920 O O . THR A 1 239 ? -0.108 -15.440 24.779 1.00 43.25 239 THR A O 1
ATOM 1923 N N . GLU A 1 240 ? -2.056 -14.634 25.503 1.00 46.34 240 GLU A N 1
ATOM 1924 C CA . GLU A 1 240 ? -1.548 -14.294 26.835 1.00 46.34 240 GLU A CA 1
ATOM 1925 C C . GLU A 1 240 ? -1.713 -15.586 27.637 1.00 46.34 240 GLU A C 1
ATOM 1927 O O . GLU A 1 240 ? -2.750 -15.845 28.247 1.00 46.34 240 GLU A O 1
ATOM 1932 N N . GLU A 1 241 ? -0.687 -16.446 27.574 1.00 41.47 241 GLU A N 1
ATOM 1933 C CA . GLU A 1 241 ? -0.329 -17.211 28.755 1.00 41.47 241 GLU A CA 1
ATOM 1934 C C . GLU A 1 241 ? -0.454 -16.220 29.901 1.00 41.47 241 GLU A C 1
ATOM 1936 O O . GLU A 1 241 ? 0.217 -15.187 29.895 1.00 41.47 241 GLU A O 1
ATOM 1941 N N . ILE A 1 242 ? -1.383 -16.489 30.818 1.00 42.38 242 ILE A N 1
ATOM 1942 C CA . ILE A 1 242 ? -1.305 -15.972 32.173 1.00 42.38 242 ILE A CA 1
ATOM 1943 C C . ILE A 1 242 ? 0.164 -16.195 32.534 1.00 42.38 242 ILE A C 1
ATOM 1945 O O . ILE A 1 242 ? 0.544 -17.358 32.686 1.00 42.38 242 ILE A O 1
ATOM 1949 N N . PRO A 1 243 ? 1.017 -15.151 32.573 1.00 42.00 243 PRO A N 1
ATOM 1950 C CA . PRO A 1 243 ? 2.367 -15.345 33.047 1.00 42.00 243 PRO A CA 1
ATOM 1951 C C . PRO A 1 243 ? 2.132 -15.838 34.453 1.00 42.00 243 PRO A C 1
ATOM 1953 O O . PRO A 1 243 ? 1.445 -15.128 35.197 1.00 42.00 243 PRO A O 1
ATOM 1956 N N . ASP A 1 244 ? 2.579 -17.061 34.747 1.00 41.47 244 ASP A N 1
ATOM 1957 C CA . ASP A 1 244 ? 2.434 -17.695 36.046 1.00 41.47 244 ASP A CA 1
ATOM 1958 C C . ASP A 1 244 ? 2.406 -16.605 37.107 1.00 41.47 244 ASP A C 1
ATOM 1960 O O . ASP A 1 244 ? 3.408 -15.914 37.351 1.00 41.47 244 ASP A O 1
ATOM 1964 N N . ALA A 1 245 ? 1.220 -16.402 37.690 1.00 39.19 245 ALA A N 1
ATOM 1965 C CA . ALA A 1 245 ? 0.936 -15.395 38.706 1.00 39.19 245 ALA A CA 1
ATOM 1966 C C . ALA A 1 245 ? 1.678 -15.708 40.026 1.00 39.19 245 ALA A C 1
ATOM 1968 O O . ALA A 1 245 ? 1.236 -15.353 41.114 1.00 39.19 245 ALA A O 1
ATOM 1969 N N . ALA A 1 246 ? 2.821 -16.384 39.915 1.00 42.16 246 ALA A N 1
ATOM 1970 C CA . ALA A 1 246 ? 3.773 -16.765 40.927 1.00 42.16 246 ALA A CA 1
ATOM 1971 C C . ALA A 1 246 ? 5.113 -16.005 40.810 1.00 42.16 246 ALA A C 1
ATOM 1973 O O . ALA A 1 246 ? 5.924 -16.128 41.721 1.00 42.16 246 ALA A O 1
ATOM 1974 N N . SER A 1 247 ? 5.377 -15.202 39.763 1.00 45.06 247 SER A N 1
ATOM 1975 C CA . SER A 1 247 ? 6.703 -14.557 39.612 1.00 45.06 247 SER A CA 1
ATOM 1976 C C . SER A 1 247 ? 6.791 -13.061 39.956 1.00 45.06 247 SER A C 1
ATOM 1978 O O . SER A 1 247 ? 7.903 -12.559 40.116 1.00 45.06 247 SER A O 1
ATOM 1980 N N . ASN A 1 248 ? 5.681 -12.329 40.150 1.00 48.31 248 ASN A N 1
ATOM 1981 C CA . ASN A 1 248 ? 5.766 -10.958 40.681 1.00 48.31 248 ASN A CA 1
ATOM 1982 C C . ASN A 1 248 ? 4.520 -10.493 41.477 1.00 48.31 248 ASN A C 1
ATOM 1984 O O . ASN A 1 248 ? 3.596 -9.908 40.900 1.00 48.31 248 ASN A O 1
ATOM 1988 N N . PRO A 1 249 ? 4.496 -10.667 42.814 1.00 55.41 249 PRO A N 1
ATOM 1989 C CA . PRO A 1 249 ? 3.392 -10.211 43.667 1.00 55.41 249 PRO A CA 1
ATOM 1990 C C . PRO A 1 249 ? 3.172 -8.683 43.660 1.00 55.41 249 PRO A C 1
ATOM 1992 O O . PRO A 1 249 ? 2.081 -8.225 44.003 1.00 55.41 249 PRO A O 1
ATOM 1995 N N . ALA A 1 250 ? 4.144 -7.874 43.218 1.00 49.25 250 ALA A N 1
ATOM 1996 C CA . ALA A 1 250 ? 4.013 -6.413 43.201 1.00 49.25 250 ALA A CA 1
ATOM 1997 C C . ALA A 1 250 ? 3.048 -5.898 42.111 1.00 49.25 250 ALA A C 1
ATOM 1999 O O . ALA A 1 250 ? 2.361 -4.896 42.311 1.00 49.25 250 ALA A O 1
ATOM 2000 N N . GLN A 1 251 ? 2.944 -6.595 40.975 1.00 42.38 251 GLN A N 1
ATOM 2001 C CA . GLN A 1 251 ? 2.038 -6.221 39.875 1.00 42.38 251 GLN A CA 1
ATOM 2002 C C . GLN A 1 251 ? 0.570 -6.539 40.208 1.00 42.38 251 GLN A C 1
ATOM 2004 O O . GLN A 1 251 ? -0.330 -5.762 39.882 1.00 42.38 251 GLN A O 1
ATOM 2009 N N . VAL A 1 252 ? 0.327 -7.638 40.932 1.00 51.91 252 VAL A N 1
ATOM 2010 C CA . VAL A 1 252 ? -1.007 -7.996 41.448 1.00 51.91 252 VAL A CA 1
ATOM 2011 C C . VAL A 1 252 ? -1.476 -6.967 42.481 1.00 51.91 252 VAL A C 1
ATOM 2013 O O . VAL A 1 252 ? -2.637 -6.557 42.467 1.00 51.91 252 VAL A O 1
ATOM 2016 N N . PHE A 1 253 ? -0.559 -6.477 43.321 1.00 54.41 253 PHE A N 1
ATOM 2017 C CA . PHE A 1 253 ? -0.861 -5.436 44.300 1.00 54.41 253 PHE A CA 1
ATOM 2018 C C . PHE A 1 253 ? -1.233 -4.100 43.634 1.00 54.41 253 PHE A C 1
ATOM 2020 O O . PHE A 1 253 ? -2.241 -3.503 44.004 1.00 54.41 253 PHE A O 1
ATOM 2027 N N . LEU A 1 254 ? -0.505 -3.676 42.592 1.00 51.09 254 LEU A N 1
ATOM 2028 C CA . LEU A 1 254 ? -0.789 -2.429 41.862 1.00 51.09 254 LEU A CA 1
ATOM 2029 C C . LEU A 1 254 ? -2.101 -2.461 41.058 1.00 51.09 254 LEU A C 1
ATOM 2031 O O . LEU A 1 254 ? -2.776 -1.438 40.931 1.00 51.09 254 LEU A O 1
ATOM 2035 N N . ARG A 1 255 ? -2.501 -3.624 40.525 1.00 46.88 255 ARG A N 1
ATOM 2036 C CA . ARG A 1 255 ? -3.828 -3.773 39.896 1.00 46.88 255 ARG A CA 1
ATOM 2037 C C . ARG A 1 255 ? -4.954 -3.750 40.929 1.00 46.88 255 ARG A C 1
ATOM 2039 O O . ARG A 1 255 ? -5.995 -3.154 40.663 1.00 46.88 255 ARG A O 1
ATOM 2046 N N . SER A 1 256 ? -4.741 -4.353 42.100 1.00 59.75 256 SER A N 1
ATOM 2047 C CA . SER A 1 256 ? -5.723 -4.344 43.189 1.00 59.75 256 SER A CA 1
ATOM 2048 C C . SER A 1 256 ? -5.952 -2.929 43.732 1.00 59.75 256 SER A C 1
ATOM 2050 O O . SER A 1 256 ? -7.099 -2.492 43.840 1.00 59.75 256 SER A O 1
ATOM 2052 N N . THR A 1 257 ? -4.889 -2.154 43.974 1.00 67.88 257 THR A N 1
ATOM 2053 C CA . THR A 1 257 ? -5.016 -0.776 44.482 1.00 67.88 257 THR A CA 1
ATOM 2054 C C . THR A 1 257 ? -5.742 0.145 43.502 1.00 67.88 257 THR A C 1
ATOM 2056 O O . THR A 1 257 ? -6.622 0.894 43.921 1.00 67.88 257 THR A O 1
ATOM 2059 N N . LYS A 1 258 ? -5.477 0.025 42.195 1.00 69.44 258 LYS A N 1
ATOM 2060 C CA . LYS A 1 258 ? -6.150 0.846 41.174 1.00 69.44 258 LYS A CA 1
ATOM 2061 C C . LYS A 1 258 ? -7.646 0.528 41.028 1.00 69.44 258 LYS A C 1
ATOM 2063 O O . LYS A 1 258 ? -8.450 1.422 40.779 1.00 69.44 258 LYS A O 1
ATOM 2068 N N . ILE A 1 259 ? -8.044 -0.734 41.218 1.00 70.25 259 ILE A N 1
ATOM 2069 C CA . ILE A 1 259 ? -9.465 -1.129 41.237 1.00 70.25 259 ILE A CA 1
ATOM 2070 C C . ILE A 1 259 ? -10.159 -0.615 42.509 1.00 70.25 259 ILE A C 1
ATOM 2072 O O . ILE A 1 259 ? -11.334 -0.240 42.462 1.00 70.25 259 ILE A O 1
ATOM 2076 N N . HIS A 1 260 ? -9.446 -0.559 43.636 1.00 71.19 260 HIS A N 1
ATOM 2077 C CA . HIS A 1 260 ? -9.966 0.019 44.874 1.00 71.19 260 HIS A CA 1
ATOM 2078 C C . HIS A 1 260 ? -10.143 1.545 44.791 1.00 71.19 260 HIS A C 1
ATOM 2080 O O . HIS A 1 260 ? -11.182 2.028 45.241 1.00 71.19 260 HIS A O 1
ATOM 2086 N N . GLU A 1 261 ? -9.225 2.274 44.145 1.00 80.50 261 GLU A N 1
ATOM 2087 C CA . GLU A 1 261 ? -9.376 3.716 43.879 1.00 80.50 261 GLU A CA 1
ATOM 2088 C C . GLU A 1 261 ? -10.595 4.014 42.997 1.00 80.50 261 GLU A C 1
ATOM 2090 O O . GLU A 1 261 ? -11.443 4.817 43.379 1.00 80.50 261 GLU A O 1
ATOM 2095 N N . LEU A 1 262 ? -10.761 3.302 41.874 1.00 70.94 262 LEU A N 1
ATOM 2096 C CA . LEU A 1 262 ? -11.910 3.512 40.979 1.00 70.94 262 LEU A CA 1
ATOM 2097 C C . LEU A 1 262 ? -13.251 3.204 41.670 1.00 70.94 262 LEU A C 1
ATOM 2099 O O . LEU A 1 262 ? -14.251 3.891 41.446 1.00 70.94 262 LEU A O 1
ATOM 2103 N N . ARG A 1 263 ? -13.292 2.201 42.560 1.00 74.25 263 ARG A N 1
ATOM 2104 C CA . ARG A 1 263 ? -14.488 1.917 43.375 1.00 74.25 263 ARG A CA 1
ATOM 2105 C C . ARG A 1 263 ? -14.764 2.986 44.429 1.00 74.25 263 ARG A C 1
ATOM 2107 O O . ARG A 1 263 ? -15.936 3.213 44.729 1.00 74.25 263 ARG A O 1
ATOM 2114 N N . GLN A 1 264 ? -13.734 3.603 45.003 1.00 78.75 264 GLN A N 1
ATOM 2115 C CA . GLN A 1 264 ? -13.913 4.724 45.926 1.00 78.75 264 GLN A CA 1
ATOM 2116 C C . GLN A 1 264 ? -14.440 5.956 45.192 1.00 78.75 264 GLN A C 1
ATOM 2118 O O . GLN A 1 264 ? -15.460 6.501 45.603 1.00 78.75 264 GLN A O 1
ATOM 2123 N N . GLU A 1 265 ? -13.867 6.299 44.040 1.00 79.62 265 GLU A N 1
ATOM 2124 C CA . GLU A 1 265 ? -14.306 7.450 43.244 1.00 79.62 265 GLU A CA 1
ATOM 2125 C C . GLU A 1 265 ? -15.769 7.312 42.777 1.00 79.62 265 GLU A C 1
ATOM 2127 O O . GLU A 1 265 ? -16.546 8.272 42.809 1.00 79.62 265 GLU A O 1
ATOM 2132 N N . THR A 1 266 ? -16.198 6.085 42.453 1.00 77.75 266 THR A N 1
ATOM 2133 C CA . THR A 1 266 ? -17.599 5.791 42.095 1.00 77.75 266 THR A CA 1
ATOM 2134 C C . THR A 1 266 ? -18.552 5.886 43.301 1.00 77.75 266 THR A C 1
ATOM 2136 O O . THR A 1 266 ? -19.704 6.297 43.154 1.00 77.75 266 THR A O 1
ATOM 2139 N N . ARG A 1 267 ? -18.107 5.534 44.519 1.00 76.56 267 ARG A N 1
ATOM 2140 C CA . ARG A 1 267 ? -18.925 5.712 45.738 1.00 76.56 267 ARG A CA 1
ATOM 2141 C C . ARG A 1 267 ? -19.046 7.176 46.133 1.00 76.56 267 ARG A C 1
ATOM 2143 O O . ARG A 1 267 ? -20.134 7.606 46.512 1.00 76.56 267 ARG A O 1
ATOM 2150 N N . ASP A 1 268 ? -17.968 7.935 46.009 1.00 78.56 268 ASP A N 1
ATOM 2151 C CA . ASP A 1 268 ? -17.946 9.340 46.409 1.00 78.56 268 ASP A CA 1
ATOM 2152 C C . ASP A 1 268 ? -18.793 10.204 45.461 1.00 78.56 268 ASP A C 1
ATOM 2154 O O . ASP A 1 268 ? -19.507 11.110 45.901 1.00 78.56 268 ASP A O 1
ATOM 2158 N N . THR A 1 269 ? -18.803 9.875 44.166 1.00 75.25 269 THR A N 1
ATOM 2159 C CA . THR A 1 269 ? -19.706 10.500 43.183 1.00 75.25 269 THR A CA 1
ATOM 2160 C C . THR A 1 269 ? -21.170 10.112 43.405 1.00 75.25 269 THR A C 1
ATOM 2162 O O . THR A 1 269 ? -22.043 10.982 43.343 1.00 75.25 269 THR A O 1
ATOM 2165 N N . ALA A 1 270 ? -21.459 8.853 43.755 1.00 74.00 270 ALA A N 1
ATOM 2166 C CA . ALA A 1 270 ? -22.818 8.421 44.095 1.00 74.00 270 ALA A CA 1
ATOM 2167 C C . ALA A 1 270 ? -23.351 9.085 45.381 1.00 74.00 270 ALA A C 1
ATOM 2169 O O . ALA A 1 270 ? -24.521 9.474 45.432 1.00 74.00 270 ALA A O 1
ATOM 2170 N N . SER A 1 271 ? -22.501 9.278 46.397 1.00 73.69 271 SER A N 1
ATOM 2171 C CA . SER A 1 271 ? -22.885 9.947 47.648 1.00 73.69 271 SER A CA 1
ATOM 2172 C C . SER A 1 271 ? -23.268 11.411 47.410 1.00 73.69 271 SER A C 1
ATOM 2174 O O . SER A 1 271 ? -24.347 11.838 47.830 1.00 73.69 271 SER A O 1
ATOM 2176 N N . LYS A 1 272 ? -22.453 12.160 46.651 1.00 71.00 272 LYS A N 1
ATOM 2177 C CA . LYS A 1 272 ? -22.722 13.574 46.319 1.00 71.00 272 LYS A CA 1
ATOM 2178 C C . LYS A 1 272 ? -23.986 13.766 45.472 1.00 71.00 272 LYS A C 1
ATOM 2180 O O . LYS A 1 272 ? -24.678 14.772 45.614 1.00 71.00 272 LYS A O 1
ATOM 2185 N N . GLY A 1 273 ? -24.326 12.795 44.621 1.00 66.25 273 GLY A N 1
ATOM 2186 C CA . GLY A 1 273 ? -25.568 12.824 43.841 1.00 66.25 273 GLY A CA 1
ATOM 2187 C C . GLY A 1 273 ? -26.840 12.703 44.691 1.00 66.25 273 GLY A C 1
ATOM 2188 O O . GLY A 1 273 ? -27.883 13.239 44.313 1.00 66.25 273 GLY A O 1
ATOM 2189 N N . SER A 1 274 ? -26.770 12.031 45.846 1.00 63.19 274 SER A N 1
ATOM 2190 C CA . SER A 1 274 ? -27.924 11.864 46.741 1.00 63.19 274 SER A CA 1
ATOM 2191 C C . SER A 1 274 ? -28.217 13.109 47.585 1.00 63.19 274 SER A C 1
ATOM 2193 O O . SER A 1 274 ? -29.380 13.440 47.809 1.00 63.19 274 SER A O 1
ATOM 2195 N N . GLU A 1 275 ? -27.178 13.850 47.970 1.00 62.41 275 GLU A N 1
ATOM 2196 C CA . GLU A 1 275 ? -27.287 15.028 48.836 1.00 62.41 275 GLU A CA 1
ATOM 2197 C C . GLU A 1 275 ? -27.942 16.212 48.102 1.00 62.41 275 GLU A C 1
ATOM 2199 O O . GLU A 1 275 ? -28.830 16.876 48.638 1.00 62.41 275 GLU A O 1
ATOM 2204 N N . ASN A 1 276 ? -27.649 16.380 46.806 1.00 57.66 276 ASN A N 1
ATOM 2205 C CA . ASN A 1 276 ? -28.296 17.400 45.972 1.00 57.66 276 ASN A CA 1
ATOM 2206 C C . ASN A 1 276 ? -29.793 17.148 45.707 1.00 57.66 276 ASN A C 1
ATOM 2208 O O . ASN A 1 276 ? -30.512 18.089 45.368 1.00 57.66 276 ASN A O 1
ATOM 2212 N N . ARG A 1 277 ? -30.293 15.913 45.877 1.00 56.59 277 ARG A N 1
ATOM 2213 C CA . ARG A 1 277 ? -31.730 15.598 45.737 1.00 56.59 277 ARG A CA 1
ATOM 2214 C C . ARG A 1 277 ? -32.555 15.932 46.975 1.00 56.59 277 ARG A C 1
ATOM 2216 O O . ARG A 1 277 ? -33.771 16.064 46.857 1.00 56.59 277 ARG A O 1
ATOM 2223 N N . VAL A 1 278 ? -31.929 16.039 48.145 1.00 58.91 278 VAL A N 1
ATOM 2224 C CA . VAL A 1 278 ? -32.639 16.389 49.383 1.00 58.91 278 VAL A CA 1
ATOM 2225 C C . VAL A 1 278 ? -32.854 17.901 49.447 1.00 58.91 278 VAL A C 1
ATOM 2227 O O . VAL A 1 278 ? -33.967 18.343 49.704 1.00 58.91 278 VAL A O 1
ATOM 2230 N N . VAL A 1 279 ? -31.852 18.694 49.056 1.00 57.53 279 VAL A N 1
ATOM 2231 C CA . VAL A 1 279 ? -31.929 20.168 49.079 1.00 57.53 279 VAL A CA 1
ATOM 2232 C C . VAL A 1 279 ? -32.967 20.732 48.093 1.00 57.53 279 VAL A C 1
ATOM 2234 O O . VAL A 1 279 ? -33.539 21.791 48.331 1.00 57.53 279 VAL A O 1
ATOM 2237 N N . THR A 1 280 ? -33.283 20.024 47.004 1.00 55.53 280 THR A N 1
ATOM 2238 C CA . THR A 1 280 ? -34.312 20.475 46.045 1.00 55.53 280 THR A CA 1
ATOM 2239 C C . THR A 1 280 ? -35.750 20.196 46.487 1.00 55.53 280 THR A C 1
ATOM 2241 O O . THR A 1 280 ? -36.670 20.739 45.877 1.00 55.53 280 THR A O 1
ATOM 2244 N N . ARG A 1 281 ? -35.980 19.382 47.528 1.00 54.56 281 ARG A N 1
ATOM 2245 C CA . ARG A 1 281 ? -37.338 19.133 48.045 1.00 54.56 281 ARG A CA 1
ATOM 2246 C C . ARG A 1 281 ? -37.827 20.206 49.016 1.00 54.56 281 ARG A C 1
ATOM 2248 O O . ARG A 1 281 ? -39.028 20.441 49.049 1.00 54.56 281 ARG A O 1
ATOM 2255 N N . ASP A 1 282 ? -36.925 20.903 49.699 1.00 56.12 282 ASP A N 1
ATOM 2256 C CA . ASP A 1 282 ? -37.291 21.912 50.705 1.00 56.12 282 ASP A CA 1
ATOM 2257 C C . ASP A 1 282 ? -37.559 23.312 50.114 1.00 56.12 282 ASP A C 1
ATOM 2259 O O . ASP A 1 282 ? -37.984 24.216 50.823 1.00 56.12 282 ASP A O 1
ATOM 2263 N N . LEU A 1 283 ? -37.350 23.506 48.805 1.00 55.88 283 LEU A N 1
ATOM 2264 C CA . LEU A 1 283 ? -37.618 24.770 48.095 1.00 55.88 283 LEU A CA 1
ATOM 2265 C C . LEU A 1 283 ? -38.973 24.796 47.357 1.00 55.88 283 LEU A C 1
ATOM 2267 O O . LEU A 1 283 ? -39.259 25.756 46.644 1.00 55.88 283 LEU A O 1
ATOM 2271 N N . LEU A 1 284 ? -39.797 23.751 47.499 1.00 53.72 284 LEU A N 1
ATOM 2272 C CA . LEU A 1 284 ? -41.089 23.596 46.807 1.00 53.72 284 LEU A CA 1
ATOM 2273 C C . LEU A 1 284 ? -42.303 23.460 47.750 1.00 53.72 284 LEU A C 1
ATOM 2275 O O . LEU A 1 284 ? -43.386 23.086 47.298 1.00 53.72 284 LEU A O 1
ATOM 2279 N N . THR A 1 285 ? -42.148 23.798 49.029 1.00 57.41 285 THR A N 1
ATOM 2280 C CA . THR A 1 285 ? -43.231 23.914 50.028 1.00 57.41 285 THR A CA 1
ATOM 2281 C C . THR A 1 285 ? -43.194 25.277 50.683 1.00 57.41 285 THR A C 1
ATOM 2283 O O . THR A 1 285 ? -44.279 25.882 50.818 1.00 57.41 285 THR A O 1
#

Radius of gyration: 27.86 Å; chains: 1; bounding box: 70×50×76 Å

Sequence (285 aa):
MEVLNDFFRTQPFMAAFMACSLKASTADMLAQTSALNEEDLVLEKEPTITLLNNAPTSWMKAWKEKKSFESSTSTLSSSINWNRTFAFYLYGGLYQGMFLQFLYTTTYPYLYGNHPYQIQLQVHSDVILLGPFLTLPLAYVIRAWIDSASLQTGEQDSQIDDNSFKAGNLMEQATCGLGKYKNHVLTKHLLWKYWAIWGPAQTINFSLVPLHLRVIFVAFVSFFWVYSLSVISSQGMGTEEIPDAASNPAQVFLRSTKIHELRQETRDTASKGSENRVVTRDLLT